Protein AF-A0A419JNS3-F1 (afdb_monomer_lite)

Sequence (223 aa):
MKKKPIVILAVLGIIGLVIALAFVGSVAYLKISSEPWEELPYWKLTDEERQTAYQIAMQNETVKQYLDQGYHTTGHSPDCIYRNDETGITVGEVLLSKQGFAGKKYLHYYVSVYVNLNTGEVTGIDENLKDFRLTEEQAEKAKHIALSDPEVKKILKGKDYEIEVGRPLVKMSSYEIPLAEGFSVMGSTEELIGASVKFKFTDGTIVSVHVSLEKEEVIRISP

pLDDT: mean 77.9, std 18.31, range [33.59, 97.94]

Structure (mmCIF, N/CA/C/O backbone):
data_AF-A0A419JNS3-F1
#
_entry.id   AF-A0A419JNS3-F1
#
loop_
_atom_site.group_PDB
_atom_site.id
_atom_site.type_symbol
_atom_site.label_atom_id
_atom_site.label_alt_id
_atom_site.label_comp_id
_atom_site.label_asym_id
_atom_site.label_entity_id
_atom_site.label_seq_id
_atom_site.pdbx_PDB_ins_code
_atom_site.Cartn_x
_atom_site.Cartn_y
_atom_site.Cartn_z
_atom_site.occupancy
_atom_site.B_iso_or_equiv
_atom_site.auth_seq_id
_atom_site.auth_comp_id
_atom_site.auth_asym_id
_atom_site.auth_atom_id
_atom_site.pdbx_PDB_model_num
ATOM 1 N N . MET A 1 1 ? 12.584 70.733 2.256 1.00 50.81 1 MET A N 1
ATOM 2 C CA . MET A 1 1 ? 11.441 70.212 1.465 1.00 50.81 1 MET A CA 1
ATOM 3 C C . MET A 1 1 ? 11.941 69.237 0.393 1.00 50.81 1 MET A C 1
ATOM 5 O O . MET A 1 1 ? 13.023 69.455 -0.126 1.00 50.81 1 MET A O 1
ATOM 9 N N . LYS A 1 2 ? 11.143 68.205 0.063 1.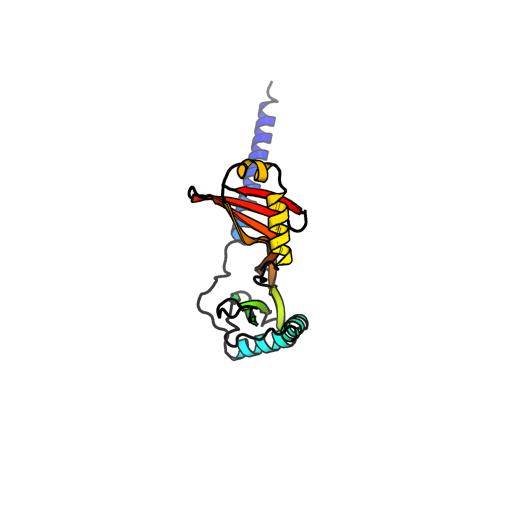00 52.03 2 LYS A N 1
ATOM 10 C CA . LYS A 1 2 ? 11.235 67.311 -1.123 1.00 52.03 2 LYS A CA 1
ATOM 11 C C . LYS A 1 2 ? 12.234 66.125 -1.162 1.00 52.03 2 LYS A C 1
ATOM 13 O O . LYS A 1 2 ? 12.649 65.749 -2.246 1.00 52.03 2 LYS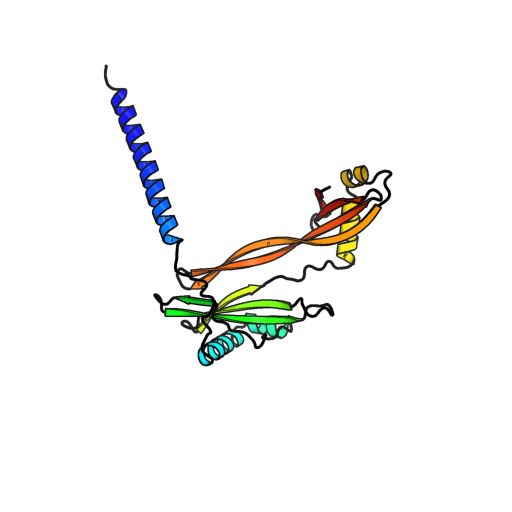 A O 1
ATOM 18 N N . LYS A 1 3 ? 12.561 65.448 -0.048 1.00 48.00 3 LYS A N 1
ATOM 19 C CA . LYS A 1 3 ? 13.261 64.128 -0.114 1.00 48.00 3 LYS A CA 1
ATOM 20 C C . LYS A 1 3 ? 12.383 62.897 0.162 1.00 48.00 3 LYS A C 1
ATOM 22 O O . LYS A 1 3 ? 12.756 61.792 -0.201 1.00 48.00 3 LYS A O 1
ATOM 27 N N . LYS A 1 4 ? 11.192 63.081 0.743 1.00 49.50 4 LYS A N 1
ATOM 28 C CA . LYS A 1 4 ? 10.271 61.979 1.076 1.00 49.50 4 LYS A CA 1
ATOM 29 C C . LYS A 1 4 ? 9.525 61.329 -0.114 1.00 49.50 4 LYS A C 1
ATOM 31 O O . LYS A 1 4 ? 9.324 60.123 -0.043 1.00 49.50 4 LYS A O 1
ATOM 36 N N . PRO A 1 5 ? 9.145 62.028 -1.208 1.00 54.12 5 PRO A N 1
ATOM 37 C CA . PRO A 1 5 ? 8.341 61.391 -2.259 1.00 54.12 5 PRO A CA 1
ATOM 38 C C . PRO A 1 5 ? 9.154 60.471 -3.187 1.00 54.12 5 PRO A C 1
ATOM 40 O O . PRO A 1 5 ? 8.609 59.508 -3.712 1.00 54.12 5 PRO A O 1
ATOM 43 N N . ILE A 1 6 ? 10.460 60.718 -3.348 1.00 56.97 6 ILE A N 1
ATOM 44 C CA . ILE A 1 6 ? 11.332 59.921 -4.234 1.00 56.97 6 ILE A CA 1
ATOM 45 C C . ILE A 1 6 ? 11.594 58.527 -3.648 1.00 56.97 6 ILE A C 1
ATOM 47 O O . ILE A 1 6 ? 11.583 57.541 -4.376 1.00 56.97 6 ILE A O 1
ATOM 51 N N . VAL A 1 7 ? 11.761 58.430 -2.326 1.00 58.00 7 VAL A N 1
ATOM 52 C CA . VAL A 1 7 ? 11.981 5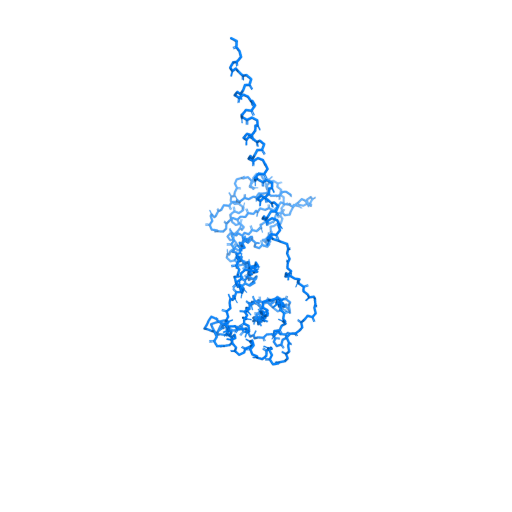7.143 -1.645 1.00 58.00 7 VAL A CA 1
ATOM 53 C C . VAL A 1 7 ? 10.730 56.262 -1.719 1.00 58.00 7 VAL A C 1
ATOM 55 O O . VAL A 1 7 ? 10.841 55.066 -1.955 1.00 58.00 7 VAL A O 1
ATOM 58 N N . ILE A 1 8 ? 9.535 56.851 -1.600 1.00 57.59 8 ILE A N 1
ATOM 59 C CA . ILE A 1 8 ? 8.264 56.114 -1.701 1.00 57.59 8 ILE A CA 1
ATOM 60 C C . ILE A 1 8 ? 8.048 55.580 -3.126 1.00 57.59 8 ILE A C 1
ATOM 62 O O . ILE A 1 8 ? 7.668 54.424 -3.291 1.00 57.59 8 ILE A O 1
ATOM 66 N N . LEU A 1 9 ? 8.353 56.378 -4.156 1.00 55.78 9 LEU A N 1
ATOM 67 C CA . LEU A 1 9 ? 8.272 55.942 -5.557 1.00 55.78 9 LEU A CA 1
ATOM 68 C C . LEU A 1 9 ? 9.279 54.830 -5.889 1.00 55.78 9 LEU A C 1
ATOM 70 O O . LEU A 1 9 ? 8.927 53.886 -6.591 1.00 55.78 9 LEU A O 1
ATOM 74 N N . ALA A 1 10 ? 10.499 54.896 -5.348 1.00 59.16 10 ALA A N 1
ATOM 75 C CA . ALA A 1 10 ? 11.499 53.846 -5.532 1.00 59.16 10 ALA A CA 1
ATOM 76 C C . ALA A 1 10 ? 11.084 52.524 -4.860 1.00 59.16 10 ALA A C 1
ATOM 78 O O . ALA A 1 10 ? 11.216 51.462 -5.463 1.00 59.16 10 ALA A O 1
ATOM 79 N N . VAL A 1 11 ? 10.520 52.581 -3.648 1.00 56.25 11 VAL A N 1
ATOM 80 C CA . VAL A 1 11 ? 10.023 51.392 -2.934 1.00 56.25 11 VAL A CA 1
ATOM 81 C C . VAL A 1 11 ? 8.828 50.764 -3.659 1.00 56.25 11 VAL A C 1
ATOM 83 O O . VAL A 1 11 ? 8.793 49.547 -3.823 1.00 56.25 11 VAL A O 1
ATOM 86 N N . LEU A 1 12 ? 7.887 51.568 -4.166 1.00 58.72 12 LEU A N 1
ATOM 87 C CA . LEU A 1 12 ? 6.758 51.060 -4.958 1.00 58.72 12 LEU A CA 1
ATOM 88 C C . LEU A 1 12 ? 7.210 50.437 -6.288 1.00 58.72 12 LEU A C 1
ATOM 90 O O . LEU A 1 12 ? 6.667 49.410 -6.688 1.00 58.72 12 LEU A O 1
ATOM 94 N N . GLY A 1 13 ? 8.234 51.002 -6.937 1.00 61.16 13 GLY A N 1
ATOM 95 C CA . GLY A 1 13 ? 8.838 50.422 -8.139 1.00 61.16 13 GLY A CA 1
ATOM 96 C C . GLY A 1 13 ? 9.482 49.055 -7.885 1.00 61.16 13 GLY A C 1
ATOM 97 O O . GLY A 1 13 ? 9.302 48.137 -8.681 1.00 61.16 13 GLY A O 1
ATOM 98 N N . ILE A 1 14 ? 10.169 48.887 -6.749 1.00 60.94 14 ILE A N 1
ATOM 99 C CA . ILE A 1 14 ? 10.777 47.605 -6.356 1.00 60.94 14 ILE A CA 1
ATOM 100 C C . ILE A 1 14 ? 9.698 46.567 -6.026 1.00 60.94 14 ILE A C 1
ATOM 102 O O . ILE A 1 14 ? 9.795 45.433 -6.483 1.00 60.94 14 ILE A O 1
ATOM 106 N N . ILE A 1 15 ? 8.640 46.946 -5.300 1.00 61.78 15 ILE A N 1
ATOM 107 C CA . ILE A 1 15 ? 7.516 46.042 -5.000 1.00 61.78 15 ILE A CA 1
ATOM 108 C C . ILE A 1 15 ? 6.821 45.602 -6.297 1.00 61.78 15 ILE A C 1
ATOM 110 O O . ILE A 1 15 ? 6.553 44.416 -6.473 1.00 61.78 15 ILE A O 1
ATOM 114 N N . GLY A 1 16 ? 6.596 46.526 -7.236 1.00 52.19 16 GLY A N 1
ATOM 115 C CA . GLY A 1 16 ? 6.042 46.204 -8.553 1.00 52.19 16 GLY A CA 1
ATOM 116 C C . GLY A 1 16 ? 6.920 45.237 -9.354 1.00 52.19 16 GLY A C 1
ATOM 117 O O . GLY A 1 16 ? 6.402 44.292 -9.945 1.00 52.19 16 GLY A O 1
ATOM 118 N N . LEU A 1 17 ? 8.246 45.417 -9.323 1.00 55.41 17 LEU A N 1
ATOM 119 C CA . LEU A 1 17 ? 9.201 44.527 -9.991 1.00 55.41 17 LEU A CA 1
ATOM 120 C C . LEU A 1 17 ? 9.227 43.125 -9.357 1.00 55.41 17 LEU A C 1
ATOM 122 O O . LEU A 1 17 ? 9.248 42.131 -10.077 1.00 55.41 17 LEU A O 1
ATOM 126 N N . VAL A 1 18 ? 9.183 43.033 -8.025 1.00 55.25 18 VAL A N 1
ATOM 127 C CA . VAL A 1 18 ? 9.149 41.751 -7.299 1.00 55.25 18 VAL A CA 1
ATOM 128 C C . VAL A 1 18 ? 7.853 40.993 -7.588 1.00 55.25 18 VAL A C 1
ATOM 130 O O . VAL A 1 18 ? 7.900 39.792 -7.843 1.00 55.25 18 VAL A O 1
ATOM 133 N N . ILE A 1 19 ? 6.708 41.683 -7.630 1.00 56.97 19 ILE A N 1
ATOM 134 C CA . ILE A 1 19 ? 5.422 41.068 -7.994 1.00 56.97 19 ILE A CA 1
ATOM 135 C C . ILE A 1 19 ? 5.441 40.610 -9.458 1.00 56.97 19 ILE A C 1
ATOM 137 O O . ILE A 1 19 ? 5.011 39.497 -9.743 1.00 56.97 19 ILE A O 1
ATOM 141 N N . ALA A 1 20 ? 5.982 41.411 -10.381 1.00 51.03 20 ALA A N 1
ATOM 142 C CA . ALA A 1 20 ? 6.088 41.034 -11.791 1.00 51.03 20 ALA A CA 1
ATOM 143 C C . ALA A 1 20 ? 7.006 39.819 -12.005 1.00 51.03 20 ALA A C 1
ATOM 145 O O . AL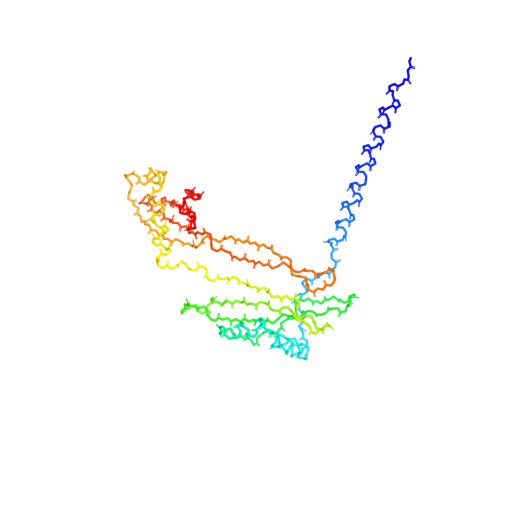A A 1 20 ? 6.653 38.917 -12.760 1.00 51.03 20 ALA A O 1
ATOM 146 N N . LEU A 1 21 ? 8.146 39.749 -11.310 1.00 53.34 21 LEU A N 1
ATOM 147 C CA . LEU A 1 21 ? 9.055 38.600 -11.375 1.00 53.34 21 LEU A CA 1
ATOM 148 C C . LEU A 1 21 ? 8.452 37.347 -10.729 1.00 53.34 21 LEU A C 1
ATOM 150 O O . LEU A 1 21 ? 8.608 36.259 -11.276 1.00 53.34 21 LEU A O 1
ATOM 154 N N . ALA A 1 22 ? 7.705 37.486 -9.630 1.00 50.44 22 ALA A N 1
ATOM 155 C CA . ALA A 1 22 ? 6.952 36.380 -9.039 1.00 50.44 22 ALA A CA 1
ATOM 156 C C . ALA A 1 22 ? 5.843 35.884 -9.980 1.00 50.44 22 ALA A C 1
ATOM 158 O O . ALA A 1 22 ? 5.633 34.678 -10.091 1.00 50.44 22 ALA A O 1
ATOM 159 N N . PHE A 1 23 ? 5.176 36.784 -10.709 1.00 46.31 23 PHE A N 1
ATOM 160 C CA . PHE A 1 23 ? 4.136 36.422 -11.671 1.00 46.31 23 PHE A CA 1
ATOM 161 C C . PHE A 1 23 ? 4.721 35.752 -12.921 1.00 46.31 23 PHE A C 1
ATOM 163 O O . PHE A 1 23 ? 4.226 34.712 -13.334 1.00 46.31 23 PHE A O 1
ATOM 170 N N . VAL A 1 24 ? 5.812 36.277 -13.489 1.00 50.59 24 VAL A N 1
ATOM 171 C CA . VAL A 1 24 ? 6.494 35.663 -14.646 1.00 50.59 24 VAL A CA 1
ATOM 172 C C . VAL A 1 24 ? 7.137 34.329 -14.263 1.00 50.59 24 VAL A C 1
ATOM 174 O O . VAL A 1 24 ? 7.026 33.373 -15.023 1.00 50.59 24 VAL A O 1
ATOM 177 N N . GLY A 1 25 ? 7.733 34.226 -13.071 1.00 44.00 25 GLY A N 1
ATOM 178 C CA . GLY A 1 25 ? 8.245 32.966 -12.529 1.00 44.00 25 GLY A CA 1
ATOM 179 C C . GLY A 1 25 ? 7.138 31.937 -12.294 1.00 44.00 25 GLY A C 1
ATOM 180 O O . GLY A 1 25 ? 7.304 30.781 -12.663 1.00 44.00 25 GLY A O 1
ATOM 181 N N . SER A 1 26 ? 5.980 32.358 -11.776 1.00 40.69 26 SER A N 1
ATOM 182 C CA . SER A 1 26 ? 4.823 31.472 -11.571 1.00 40.69 26 SER A CA 1
ATOM 183 C C . SER A 1 26 ? 4.182 31.042 -12.891 1.00 40.69 26 SER A C 1
ATOM 185 O O . SER A 1 26 ? 3.812 29.885 -13.031 1.00 40.69 26 SER A O 1
ATOM 187 N N . VAL A 1 27 ? 4.093 31.930 -13.886 1.00 44.84 27 VAL A N 1
ATOM 188 C CA . VAL A 1 27 ? 3.575 31.601 -15.226 1.00 44.84 27 VAL A CA 1
ATOM 189 C C . VAL A 1 27 ? 4.557 30.713 -16.001 1.00 44.84 27 VAL A C 1
ATOM 191 O O . VAL A 1 27 ? 4.114 29.835 -16.733 1.00 44.84 27 VAL A O 1
ATOM 194 N N . ALA A 1 28 ? 5.871 30.885 -15.827 1.00 42.06 28 ALA A N 1
ATOM 195 C CA . ALA A 1 28 ? 6.878 29.988 -16.396 1.00 42.06 28 ALA A CA 1
ATOM 196 C C . ALA A 1 28 ? 6.881 28.613 -15.705 1.00 42.06 28 ALA A C 1
ATOM 198 O O . ALA A 1 28 ? 6.932 27.599 -16.389 1.00 42.06 28 ALA A O 1
ATOM 199 N N . TYR A 1 29 ? 6.743 28.568 -14.377 1.00 36.38 29 TYR A N 1
ATOM 200 C CA . TYR A 1 29 ? 6.599 27.324 -13.616 1.00 36.38 29 TYR A CA 1
ATOM 201 C C . TYR A 1 29 ? 5.310 26.572 -13.992 1.00 36.38 29 TYR A C 1
ATOM 203 O O . TYR A 1 29 ? 5.353 25.376 -14.252 1.00 36.38 29 TYR A O 1
ATOM 211 N N . LEU A 1 30 ? 4.189 27.286 -14.146 1.00 33.59 30 LEU A N 1
ATOM 212 C CA . LEU A 1 30 ? 2.918 26.712 -14.609 1.00 33.59 30 LEU A CA 1
ATOM 213 C C . LEU A 1 30 ? 2.957 26.268 -16.082 1.00 33.59 30 LEU A C 1
ATOM 215 O O . LEU A 1 30 ? 2.267 25.318 -16.444 1.00 33.59 30 LEU A O 1
ATOM 219 N N . LYS A 1 31 ? 3.775 26.904 -16.934 1.00 35.91 31 LYS A N 1
ATOM 220 C CA . LYS A 1 31 ? 4.003 26.449 -18.319 1.00 35.91 31 LYS A CA 1
ATOM 221 C C . LYS A 1 31 ? 4.943 25.251 -18.429 1.00 35.91 31 LYS A C 1
ATOM 223 O O . LYS A 1 31 ? 4.843 24.525 -19.405 1.00 35.91 31 LYS A O 1
ATOM 228 N N . ILE A 1 32 ? 5.838 25.038 -17.465 1.00 41.34 32 ILE A N 1
ATOM 229 C CA . ILE A 1 32 ? 6.695 23.841 -17.425 1.00 41.34 32 ILE A CA 1
ATOM 230 C C . ILE A 1 32 ? 5.921 22.631 -16.871 1.00 41.34 32 ILE A C 1
ATOM 232 O O . ILE A 1 32 ? 6.294 21.498 -17.145 1.00 41.34 32 ILE A O 1
ATOM 236 N N . SER A 1 33 ? 4.807 22.846 -16.157 1.00 41.53 33 SER A N 1
ATOM 237 C CA . SER A 1 33 ? 3.994 21.763 -15.584 1.00 41.53 33 SER A CA 1
ATOM 238 C C . SER A 1 33 ? 2.704 21.437 -16.354 1.00 41.53 33 SER A C 1
ATOM 240 O O . SER A 1 33 ? 1.826 20.788 -15.788 1.00 41.53 33 SER A O 1
ATOM 242 N N . SER A 1 34 ? 2.535 21.897 -17.599 1.00 43.41 34 SER A N 1
ATOM 243 C CA . SER A 1 34 ? 1.343 21.593 -18.408 1.00 43.41 34 SER A CA 1
ATOM 244 C C . SER A 1 34 ? 1.695 21.086 -19.817 1.00 43.41 34 SER A C 1
ATOM 246 O O . SER A 1 34 ? 1.741 21.862 -20.765 1.00 43.41 34 SER A O 1
ATOM 248 N N . GLU A 1 35 ? 1.860 19.752 -19.886 1.00 53.16 35 GLU A N 1
ATOM 249 C CA . GLU A 1 35 ? 1.630 18.833 -21.033 1.00 53.16 35 GLU A CA 1
ATOM 250 C C . GLU A 1 35 ? 2.708 18.726 -22.149 1.00 53.16 35 GLU A C 1
ATOM 252 O O . GLU A 1 35 ? 3.350 19.727 -22.457 1.00 53.16 35 GLU A O 1
ATOM 257 N N . PRO A 1 36 ? 2.960 17.514 -22.733 1.00 43.97 36 PRO A N 1
ATOM 258 C CA . PRO A 1 36 ? 1.960 16.505 -23.111 1.00 43.97 36 PRO A CA 1
ATOM 259 C C . PRO A 1 36 ? 2.345 15.063 -22.721 1.00 43.97 36 PRO A C 1
ATOM 261 O O . PRO A 1 36 ? 2.698 14.241 -23.563 1.00 43.97 36 PRO A O 1
ATOM 264 N N . TRP A 1 37 ? 2.244 14.712 -21.441 1.00 43.84 37 TRP A N 1
ATOM 265 C CA . TRP A 1 37 ? 2.046 13.302 -21.093 1.00 43.84 37 TRP A CA 1
ATOM 266 C C . TRP A 1 37 ? 0.540 13.078 -21.083 1.00 43.84 37 TRP A C 1
ATOM 268 O O . TRP A 1 37 ? -0.100 13.112 -20.037 1.00 43.84 37 TRP A O 1
ATOM 278 N N . GLU A 1 38 ? -0.049 12.976 -22.274 1.00 45.91 38 GLU A N 1
ATOM 279 C CA . GLU A 1 38 ? -1.423 12.503 -22.381 1.00 45.91 38 GLU A CA 1
ATOM 280 C C . GLU A 1 38 ? -1.437 11.061 -21.850 1.00 45.91 38 GLU A C 1
ATOM 282 O O . GLU A 1 38 ? -0.734 10.194 -22.375 1.00 45.91 38 GLU A O 1
ATOM 287 N N . GLU A 1 39 ? -2.226 10.785 -20.807 1.00 44.94 39 GLU A N 1
ATOM 288 C CA . GLU A 1 39 ? -2.704 9.424 -20.540 1.00 44.94 39 GLU A CA 1
ATOM 289 C C . GLU A 1 39 ? -3.569 9.019 -21.743 1.00 44.94 39 GLU A C 1
ATOM 291 O O . GLU A 1 39 ? -4.789 9.174 -21.746 1.00 44.94 39 GLU A O 1
ATOM 296 N N . LEU A 1 40 ? -2.928 8.602 -22.836 1.00 48.16 40 LEU A N 1
ATOM 297 C CA . LEU A 1 40 ? -3.601 8.235 -24.072 1.00 48.16 40 LEU A CA 1
ATOM 298 C C . LEU A 1 40 ? -4.331 6.910 -23.846 1.00 48.16 40 LEU A C 1
ATOM 300 O O . LEU A 1 40 ? -3.680 5.882 -23.660 1.00 48.16 40 LEU A O 1
ATOM 304 N N . PRO A 1 41 ? -5.672 6.865 -23.923 1.00 42.28 41 PRO A N 1
ATOM 305 C CA . PRO A 1 41 ? -6.421 5.699 -23.470 1.00 42.28 41 PRO A CA 1
ATOM 306 C C . PRO A 1 41 ? -6.284 4.439 -24.349 1.00 42.28 41 PRO A C 1
ATOM 308 O O . PRO A 1 41 ? -6.983 3.467 -24.082 1.00 42.28 41 PRO A O 1
ATOM 311 N N . TYR A 1 42 ? -5.434 4.395 -25.390 1.00 48.50 42 TYR A N 1
ATOM 312 C CA . TYR A 1 42 ? -5.458 3.285 -26.363 1.00 48.50 42 TYR A CA 1
ATOM 313 C C . TYR A 1 42 ? -4.144 2.949 -27.083 1.00 48.50 42 TYR A C 1
ATOM 315 O O . TYR A 1 42 ? -4.195 2.323 -28.146 1.00 48.50 42 TYR A O 1
ATOM 323 N N . TRP A 1 43 ? -2.968 3.317 -26.576 1.00 58.59 43 TRP A N 1
ATOM 324 C CA . TRP A 1 43 ? -1.732 2.833 -27.202 1.00 58.59 43 TRP A CA 1
ATOM 325 C C . TRP A 1 43 ? -1.325 1.518 -26.566 1.00 58.59 43 TRP A C 1
ATOM 327 O O . TRP A 1 43 ? -1.027 1.432 -25.386 1.00 58.59 43 TRP A O 1
ATOM 337 N N . LYS A 1 44 ? -1.391 0.449 -27.354 1.00 67.19 44 LYS A N 1
ATOM 338 C CA . LYS A 1 44 ? -0.864 -0.851 -26.959 1.00 67.19 44 LYS A CA 1
ATOM 339 C C . LYS A 1 44 ? 0.544 -0.946 -27.506 1.00 67.19 44 LYS A C 1
ATOM 341 O O . LYS A 1 44 ? 0.746 -0.667 -28.687 1.00 67.19 44 LYS A O 1
ATOM 346 N N . LEU A 1 45 ? 1.484 -1.368 -26.664 1.00 74.25 45 LEU A N 1
ATOM 347 C CA . LEU A 1 45 ? 2.767 -1.849 -27.158 1.00 74.25 45 LEU A CA 1
ATOM 348 C C . LEU A 1 45 ? 2.500 -2.906 -28.235 1.00 74.25 45 LEU A C 1
ATOM 350 O O . LEU A 1 45 ? 1.590 -3.737 -28.100 1.00 74.25 45 LEU A O 1
ATOM 354 N N . THR A 1 46 ? 3.300 -2.880 -29.294 1.00 82.75 46 THR A N 1
ATOM 355 C CA . THR A 1 46 ? 3.338 -3.977 -30.259 1.00 82.75 46 THR A CA 1
ATOM 356 C C . THR A 1 46 ? 3.717 -5.278 -29.553 1.00 82.75 46 THR A C 1
ATOM 358 O O . THR A 1 46 ? 4.330 -5.273 -28.484 1.00 82.75 46 THR A O 1
ATOM 361 N N . ASP A 1 47 ? 3.373 -6.421 -30.144 1.00 83.62 47 ASP A N 1
ATOM 362 C CA . ASP A 1 47 ? 3.713 -7.725 -29.565 1.00 83.62 47 ASP A CA 1
ATOM 363 C C . ASP A 1 47 ? 5.231 -7.875 -29.321 1.00 83.62 47 ASP A C 1
ATOM 365 O O . ASP A 1 47 ? 5.641 -8.472 -28.324 1.00 83.62 47 ASP A O 1
ATOM 369 N N . GLU A 1 48 ? 6.055 -7.287 -30.193 1.00 87.06 48 GLU A N 1
ATOM 370 C CA . GLU A 1 48 ? 7.517 -7.259 -30.079 1.00 87.06 48 GLU A CA 1
ATOM 371 C C . GLU A 1 48 ? 7.999 -6.360 -28.934 1.00 87.06 48 GLU A C 1
ATOM 373 O O . GLU A 1 48 ? 8.805 -6.794 -28.108 1.00 87.06 48 GLU A O 1
ATOM 378 N N . GLU A 1 49 ? 7.471 -5.140 -28.822 1.00 86.62 49 GLU A N 1
ATOM 379 C CA . GLU A 1 49 ? 7.772 -4.237 -27.705 1.00 86.62 49 GLU A CA 1
ATOM 380 C C . GLU A 1 49 ? 7.332 -4.844 -26.369 1.00 86.62 49 GLU A C 1
ATOM 382 O O . GLU A 1 49 ? 8.079 -4.788 -25.392 1.00 86.62 49 GLU A O 1
ATOM 387 N N . ARG A 1 50 ? 6.164 -5.500 -26.324 1.00 84.94 50 ARG A N 1
ATOM 388 C CA . ARG A 1 50 ? 5.699 -6.203 -25.123 1.00 84.94 50 ARG A CA 1
ATOM 389 C C . ARG A 1 50 ? 6.650 -7.313 -24.714 1.00 84.94 50 ARG A C 1
ATOM 391 O O . ARG A 1 50 ? 7.002 -7.423 -23.540 1.00 84.94 50 ARG A O 1
ATOM 398 N N . GLN A 1 51 ? 7.056 -8.144 -25.671 1.00 87.56 51 GLN A N 1
ATOM 399 C CA . GLN A 1 51 ? 7.987 -9.233 -25.406 1.00 87.56 51 GLN A CA 1
ATOM 400 C C . GLN A 1 51 ? 9.341 -8.687 -24.946 1.00 87.56 51 GLN A C 1
ATOM 402 O O . GLN A 1 51 ? 9.938 -9.233 -24.023 1.00 87.56 51 GLN A O 1
ATOM 407 N N . THR A 1 52 ? 9.798 -7.587 -25.540 1.00 90.81 52 THR A N 1
ATOM 408 C CA . THR A 1 52 ? 11.047 -6.918 -25.164 1.00 90.81 52 THR A CA 1
ATOM 409 C C . THR A 1 52 ? 10.980 -6.375 -23.737 1.00 90.81 52 THR A C 1
ATOM 411 O O . THR A 1 52 ? 11.847 -6.705 -22.928 1.00 90.81 52 THR A O 1
ATOM 414 N N . ALA A 1 53 ? 9.917 -5.642 -23.385 1.00 89.94 53 ALA A N 1
ATOM 415 C CA . ALA A 1 53 ? 9.691 -5.149 -22.025 1.00 89.94 53 ALA A CA 1
ATOM 416 C C . ALA A 1 53 ? 9.690 -6.297 -21.006 1.00 89.94 53 ALA A C 1
ATOM 418 O O . ALA A 1 53 ? 10.340 -6.213 -19.965 1.00 89.94 53 ALA A O 1
ATOM 419 N N . TYR A 1 54 ? 9.013 -7.401 -21.334 1.00 89.75 54 TYR A N 1
ATOM 420 C CA . TYR A 1 54 ? 8.986 -8.596 -20.498 1.00 89.75 54 TYR A CA 1
ATOM 421 C C . TYR A 1 54 ? 10.388 -9.170 -20.270 1.00 89.75 54 TYR A C 1
ATOM 423 O O . TYR A 1 54 ? 10.768 -9.424 -19.129 1.00 89.75 54 TYR A O 1
ATOM 431 N N . GLN A 1 55 ? 11.179 -9.359 -21.331 1.00 92.12 55 GLN A N 1
ATOM 432 C CA . GLN A 1 55 ? 12.535 -9.902 -21.204 1.00 92.12 55 GLN A CA 1
ATOM 433 C C . GLN A 1 55 ? 13.434 -9.006 -20.350 1.00 92.12 55 GLN A C 1
ATOM 435 O O . GLN A 1 55 ? 14.143 -9.518 -19.484 1.00 92.12 55 GLN A O 1
ATOM 440 N N . ILE A 1 56 ? 13.369 -7.687 -20.548 1.00 94.38 56 ILE A N 1
ATOM 441 C CA . ILE A 1 56 ? 14.121 -6.720 -19.740 1.00 94.38 56 ILE A CA 1
ATOM 442 C C . ILE A 1 56 ? 13.710 -6.826 -18.265 1.00 94.38 56 ILE A C 1
ATOM 444 O O . ILE A 1 56 ? 14.569 -6.978 -17.395 1.00 94.38 56 ILE A O 1
ATOM 448 N N . ALA A 1 57 ? 12.405 -6.824 -17.971 1.00 92.94 57 ALA A N 1
ATOM 449 C CA . ALA A 1 57 ? 11.906 -6.948 -16.604 1.00 92.94 57 ALA A CA 1
ATOM 450 C C . ALA A 1 57 ? 12.370 -8.252 -15.938 1.00 92.94 57 ALA A C 1
ATOM 452 O O . ALA A 1 57 ? 12.830 -8.228 -14.801 1.00 92.94 57 ALA A O 1
ATOM 453 N N . MET A 1 58 ? 12.313 -9.390 -16.637 1.00 92.44 58 MET A N 1
ATOM 454 C CA . MET A 1 58 ? 12.707 -10.692 -16.075 1.00 92.44 58 MET A CA 1
ATOM 455 C C . MET A 1 58 ? 14.212 -10.813 -15.798 1.00 92.44 58 MET A C 1
ATOM 457 O O . MET A 1 58 ? 14.635 -11.671 -15.020 1.00 92.44 58 MET A O 1
ATOM 461 N N . GLN A 1 59 ? 15.040 -9.975 -16.422 1.00 94.81 59 GLN A N 1
ATOM 462 C CA . GLN A 1 59 ? 16.477 -9.938 -16.157 1.00 94.81 59 GLN A CA 1
ATOM 463 C C . GLN A 1 59 ? 16.828 -9.119 -14.909 1.00 94.81 59 GLN A C 1
ATOM 465 O O . GLN A 1 59 ? 17.903 -9.331 -14.348 1.00 94.81 59 GLN A O 1
ATOM 470 N N . ASN A 1 60 ? 15.928 -8.251 -14.440 1.00 96.12 60 ASN A N 1
ATOM 471 C CA . ASN A 1 60 ? 16.135 -7.411 -13.265 1.00 96.12 60 ASN A CA 1
ATOM 472 C C . ASN A 1 60 ? 16.122 -8.228 -11.955 1.00 96.12 60 ASN A C 1
ATOM 474 O O . ASN A 1 60 ? 15.224 -9.033 -11.712 1.00 96.12 60 ASN A O 1
ATOM 478 N N . GLU A 1 61 ? 17.109 -8.001 -11.082 1.00 95.50 61 GLU A N 1
ATOM 479 C CA . GLU A 1 61 ? 17.270 -8.761 -9.831 1.00 95.50 61 GLU A CA 1
ATOM 480 C C . GLU A 1 61 ? 16.128 -8.543 -8.830 1.00 95.50 61 GLU A C 1
ATOM 482 O O . GLU A 1 61 ? 15.668 -9.498 -8.206 1.00 95.50 61 GLU A O 1
ATOM 487 N N . THR A 1 62 ? 15.613 -7.319 -8.698 1.00 93.50 62 THR A N 1
ATOM 488 C CA . THR A 1 62 ? 14.473 -7.032 -7.813 1.00 93.50 62 THR A CA 1
ATOM 489 C C . THR A 1 62 ? 13.207 -7.729 -8.307 1.00 93.50 62 THR A C 1
ATOM 491 O O . THR A 1 62 ? 12.458 -8.298 -7.515 1.00 93.50 62 THR A O 1
ATOM 494 N N . VAL A 1 63 ? 12.990 -7.769 -9.623 1.00 92.00 63 VAL A N 1
ATOM 495 C CA . VAL A 1 63 ? 11.877 -8.522 -10.221 1.00 92.00 63 VAL A CA 1
ATOM 496 C C . VAL A 1 63 ? 12.004 -10.018 -9.924 1.00 92.00 63 VAL A C 1
ATOM 498 O O . VAL A 1 63 ? 11.026 -10.633 -9.500 1.00 92.00 63 VAL A O 1
ATOM 501 N N . LYS A 1 64 ? 13.200 -10.606 -10.056 1.00 94.44 64 LYS A N 1
ATOM 502 C CA . LYS A 1 64 ? 13.441 -12.017 -9.696 1.00 94.44 64 LYS A CA 1
ATOM 503 C C . LYS A 1 64 ? 13.123 -12.300 -8.227 1.00 94.44 64 LYS A C 1
ATOM 505 O O . LYS A 1 64 ? 12.448 -13.283 -7.940 1.00 94.44 64 LYS A O 1
ATOM 510 N N . GLN A 1 65 ? 13.502 -11.405 -7.313 1.00 92.75 65 GLN A N 1
ATOM 511 C CA . GLN A 1 65 ? 13.160 -11.533 -5.891 1.00 92.75 65 GLN A CA 1
ATOM 512 C C . GLN A 1 65 ? 11.643 -11.563 -5.651 1.00 92.75 65 GLN A C 1
ATOM 514 O O . GLN A 1 65 ? 11.178 -12.291 -4.773 1.00 92.75 65 GLN A O 1
ATOM 519 N N . TYR A 1 66 ? 10.853 -10.799 -6.411 1.00 89.94 66 TYR A N 1
ATOM 520 C CA . TYR A 1 66 ? 9.391 -10.869 -6.337 1.00 89.94 66 TYR A CA 1
ATOM 521 C C . TYR A 1 66 ? 8.853 -12.207 -6.846 1.00 89.94 66 TYR A C 1
ATOM 523 O O . TYR A 1 66 ? 7.973 -12.801 -6.217 1.00 89.94 66 TYR A O 1
ATOM 531 N N . LEU A 1 67 ? 9.397 -12.719 -7.949 1.00 90.44 67 LEU A N 1
ATOM 532 C CA . LEU A 1 67 ? 9.020 -14.032 -8.477 1.00 90.44 67 LEU A CA 1
ATOM 533 C C . LEU A 1 67 ? 9.324 -15.152 -7.470 1.00 90.44 67 LEU A C 1
ATOM 535 O O . LEU A 1 67 ? 8.464 -15.996 -7.220 1.00 90.44 67 LEU A O 1
ATOM 539 N N . ASP A 1 68 ? 10.479 -15.102 -6.802 1.00 91.25 68 ASP A N 1
ATOM 540 C CA . ASP A 1 68 ? 10.857 -16.047 -5.740 1.00 91.25 68 ASP A CA 1
ATOM 541 C C . ASP A 1 68 ? 9.916 -15.976 -4.526 1.00 91.25 68 ASP A C 1
ATOM 543 O O . ASP A 1 68 ? 9.654 -16.977 -3.857 1.00 91.25 68 ASP A O 1
ATOM 547 N N . GLN A 1 69 ? 9.333 -14.803 -4.263 1.00 87.12 69 GLN A N 1
ATOM 548 C CA . GLN A 1 69 ? 8.292 -14.620 -3.248 1.00 87.12 69 GLN A CA 1
ATOM 549 C C . GLN A 1 69 ? 6.919 -15.157 -3.687 1.00 87.12 69 GLN A C 1
ATOM 551 O O . GLN A 1 69 ? 5.953 -15.043 -2.927 1.00 87.12 69 GLN A O 1
ATOM 556 N N . GLY A 1 70 ? 6.794 -15.747 -4.877 1.00 87.44 70 GLY A N 1
ATOM 557 C CA . GLY A 1 70 ? 5.558 -16.334 -5.397 1.00 87.44 70 GLY A CA 1
ATOM 558 C C . GLY A 1 70 ? 4.671 -15.357 -6.170 1.00 87.44 70 GLY A C 1
ATOM 559 O O . GLY A 1 70 ? 3.487 -15.645 -6.368 1.00 87.44 70 GLY A O 1
ATOM 560 N N . TYR A 1 71 ? 5.205 -14.204 -6.583 1.00 87.56 71 TYR A N 1
ATOM 561 C CA . TYR A 1 71 ? 4.555 -13.398 -7.613 1.00 87.56 71 TYR A CA 1
ATOM 562 C C . TYR A 1 71 ? 4.688 -14.086 -8.977 1.00 87.56 71 TYR A C 1
ATOM 564 O O . TYR A 1 71 ? 5.624 -14.834 -9.241 1.00 87.56 71 TYR A O 1
ATOM 572 N N . HIS A 1 72 ? 3.735 -13.826 -9.856 1.00 86.00 72 HIS A N 1
ATOM 573 C CA . HIS A 1 72 ? 3.710 -14.280 -11.237 1.00 86.00 72 HIS A CA 1
ATOM 574 C C . HIS A 1 72 ? 3.226 -13.143 -12.127 1.00 86.00 72 HIS A C 1
ATOM 576 O O . HIS A 1 72 ? 2.480 -12.264 -11.699 1.00 86.00 72 HIS A O 1
ATOM 582 N N . THR A 1 73 ? 3.636 -13.156 -13.384 1.00 82.75 73 THR A N 1
ATOM 583 C CA . THR A 1 73 ? 3.194 -12.165 -14.363 1.00 82.75 73 THR A CA 1
ATOM 584 C C . THR A 1 73 ? 1.725 -12.419 -14.712 1.00 82.75 73 THR A C 1
ATOM 586 O O . THR A 1 73 ? 1.283 -13.566 -14.799 1.00 82.75 73 THR A O 1
ATOM 589 N N . THR A 1 74 ? 0.926 -11.364 -14.876 1.00 69.81 74 THR A N 1
ATOM 590 C CA . THR A 1 74 ? -0.534 -11.502 -15.073 1.00 69.81 74 THR A CA 1
ATOM 591 C C . THR A 1 74 ? -0.933 -11.953 -16.480 1.00 69.81 74 THR A C 1
ATOM 593 O O . THR A 1 74 ? -2.120 -12.126 -16.746 1.00 69.81 74 THR A O 1
ATOM 596 N N . GLY A 1 75 ? 0.022 -12.130 -17.401 1.00 59.38 75 GLY A N 1
ATOM 597 C CA . GLY A 1 75 ? -0.211 -12.565 -18.787 1.00 59.38 75 GLY A CA 1
ATOM 598 C C . GLY A 1 75 ? -1.004 -11.580 -19.665 1.00 59.38 75 GLY A C 1
ATOM 599 O O . GLY A 1 75 ? -1.083 -11.779 -20.874 1.00 59.38 75 GLY A O 1
ATOM 600 N N . HIS A 1 76 ? -1.566 -10.520 -19.076 1.00 56.09 76 HIS A N 1
ATOM 601 C CA . HIS A 1 76 ? -2.364 -9.477 -19.730 1.00 56.09 76 HIS A CA 1
ATOM 602 C C . HIS A 1 76 ? -1.661 -8.112 -19.782 1.00 56.09 76 HIS A C 1
ATOM 604 O O . HIS A 1 76 ? -2.235 -7.151 -20.271 1.00 56.09 76 HIS A O 1
ATOM 610 N N . SER A 1 77 ? -0.416 -8.049 -19.316 1.00 52.53 77 SER A N 1
ATOM 611 C CA . SER A 1 77 ? 0.480 -6.893 -19.327 1.00 52.53 77 SER A CA 1
ATOM 612 C C . SER A 1 77 ? 1.815 -7.365 -19.938 1.00 52.53 77 SER A C 1
ATOM 614 O O . SER A 1 77 ? 2.178 -8.534 -19.744 1.00 52.53 77 SER A O 1
ATOM 616 N N . PRO A 1 78 ? 2.516 -6.534 -20.733 1.00 52.62 78 PRO A N 1
ATOM 617 C CA . PRO A 1 78 ? 2.512 -5.075 -20.629 1.00 52.62 78 PRO A CA 1
ATOM 618 C C . PRO A 1 78 ? 1.535 -4.340 -21.554 1.00 52.62 78 PRO A C 1
ATOM 620 O O . PRO A 1 78 ? 1.565 -4.516 -22.771 1.00 52.62 78 PRO A O 1
ATOM 623 N N . ASP A 1 79 ? 0.703 -3.474 -20.973 1.00 59.28 79 ASP A N 1
ATOM 624 C CA . ASP A 1 79 ? 0.076 -2.372 -21.707 1.00 59.28 79 ASP A CA 1
ATOM 625 C C . ASP A 1 79 ? 1.092 -1.211 -21.783 1.00 59.28 79 ASP A C 1
ATOM 627 O O . ASP A 1 79 ? 1.935 -1.049 -20.894 1.00 59.28 79 ASP A O 1
ATOM 631 N N . CYS A 1 80 ? 1.091 -0.438 -22.880 1.00 53.34 80 CYS A N 1
ATOM 632 C CA . CYS A 1 80 ? 1.912 0.777 -22.934 1.00 53.34 80 CYS A CA 1
ATOM 633 C C . CYS A 1 80 ? 1.256 1.776 -21.998 1.00 53.34 80 CYS A C 1
ATOM 635 O O . CYS A 1 80 ? 0.080 2.082 -22.186 1.00 53.34 80 CYS A O 1
ATOM 637 N N . ILE A 1 81 ? 2.001 2.290 -21.026 1.00 62.69 81 ILE A N 1
ATOM 638 C CA . ILE A 1 81 ? 1.446 3.325 -20.154 1.00 62.69 81 ILE A CA 1
ATOM 639 C C . ILE A 1 81 ? 1.897 4.701 -20.621 1.00 62.69 81 ILE A C 1
ATOM 641 O O . ILE A 1 81 ? 1.093 5.627 -20.635 1.00 62.69 81 ILE A O 1
ATOM 645 N N . TYR A 1 82 ? 3.139 4.834 -21.105 1.00 72.31 82 TYR A N 1
ATOM 646 C CA . TYR A 1 82 ? 3.673 6.143 -21.470 1.00 72.31 82 TYR A CA 1
ATOM 647 C C . TYR A 1 82 ? 4.537 6.083 -22.724 1.00 72.31 82 TYR A C 1
ATOM 649 O O . TYR A 1 82 ? 5.496 5.314 -22.811 1.00 72.31 82 TYR A O 1
ATOM 657 N N . ARG A 1 83 ? 4.216 6.943 -23.687 1.00 77.06 83 ARG A N 1
ATOM 658 C CA . ARG A 1 83 ? 5.041 7.216 -24.859 1.00 77.06 83 ARG A CA 1
ATOM 659 C C . ARG A 1 83 ? 5.111 8.718 -25.061 1.00 77.06 83 ARG A C 1
ATOM 661 O O . ARG A 1 83 ? 4.097 9.400 -24.970 1.00 77.06 83 ARG A O 1
ATOM 668 N N . ASN A 1 84 ? 6.303 9.211 -25.352 1.00 75.88 84 ASN A N 1
ATOM 669 C CA . ASN A 1 84 ? 6.527 10.592 -25.729 1.00 75.88 84 ASN A CA 1
ATOM 670 C C . ASN A 1 84 ? 7.025 10.618 -27.171 1.00 75.88 84 ASN A C 1
ATOM 672 O O . ASN A 1 84 ? 8.125 10.153 -27.460 1.00 75.88 84 ASN A O 1
ATOM 676 N N . ASP A 1 85 ? 6.206 11.143 -28.076 1.00 75.50 85 ASP A N 1
ATOM 677 C CA . ASP A 1 85 ? 6.536 11.199 -29.501 1.00 75.50 85 ASP A CA 1
ATOM 678 C C . ASP A 1 85 ? 7.582 12.267 -29.838 1.00 75.50 85 ASP A C 1
ATOM 680 O O . ASP A 1 85 ? 8.277 12.138 -30.845 1.00 75.50 85 ASP A O 1
ATOM 684 N N . GLU A 1 86 ? 7.733 13.297 -29.002 1.00 73.94 86 GLU A N 1
ATOM 685 C CA . GLU A 1 86 ? 8.745 14.339 -29.199 1.00 73.94 86 GLU A CA 1
ATOM 686 C C . GLU A 1 86 ? 10.149 13.816 -28.885 1.00 73.94 86 GLU A C 1
ATOM 688 O O . GLU A 1 86 ? 11.102 14.093 -29.614 1.00 73.94 86 GLU A O 1
ATOM 693 N N . THR A 1 87 ? 10.281 13.036 -27.810 1.00 76.19 87 THR A N 1
ATOM 694 C CA . THR A 1 87 ? 11.558 12.441 -27.384 1.00 76.19 87 THR A CA 1
ATOM 695 C C . THR A 1 87 ? 11.770 11.033 -27.940 1.00 76.19 87 THR A C 1
ATOM 697 O O . THR A 1 87 ? 12.886 10.516 -27.907 1.00 76.19 87 THR A O 1
ATOM 700 N N . GLY A 1 88 ? 10.714 10.404 -28.462 1.00 79.06 88 GLY A N 1
ATOM 701 C CA . GLY A 1 88 ? 10.699 9.019 -28.931 1.00 79.06 88 GLY A CA 1
ATOM 702 C C . GLY A 1 88 ? 10.740 7.975 -27.811 1.00 79.06 88 GLY A C 1
ATOM 703 O O . GLY A 1 88 ? 10.951 6.796 -28.098 1.00 79.06 88 GLY A O 1
ATOM 704 N N . ILE A 1 89 ? 10.589 8.379 -26.547 1.00 82.19 89 ILE A N 1
ATOM 705 C CA . ILE A 1 89 ? 10.706 7.483 -25.392 1.00 82.19 89 ILE A CA 1
ATOM 706 C C . ILE A 1 89 ? 9.434 6.654 -25.233 1.00 82.19 89 ILE A C 1
ATOM 708 O O . ILE A 1 89 ? 8.331 7.196 -25.236 1.00 82.19 89 ILE A O 1
ATOM 712 N N . THR A 1 90 ? 9.597 5.346 -25.041 1.00 86.50 90 THR A N 1
ATOM 713 C CA . THR A 1 90 ? 8.509 4.398 -24.780 1.00 86.50 90 THR A CA 1
ATOM 714 C C . THR A 1 90 ? 8.770 3.642 -23.481 1.00 86.50 90 THR A C 1
ATOM 716 O O . THR A 1 90 ? 9.832 3.041 -23.302 1.00 86.50 90 THR A O 1
ATOM 719 N N . VAL A 1 91 ? 7.788 3.650 -22.580 1.00 86.88 91 VAL A N 1
ATOM 720 C CA . VAL A 1 91 ? 7.837 2.946 -21.296 1.00 86.88 91 VAL A CA 1
ATOM 721 C C . VAL A 1 91 ? 6.710 1.917 -21.222 1.00 86.88 91 VAL A C 1
ATOM 723 O O . VAL A 1 91 ? 5.524 2.253 -21.277 1.00 86.88 91 VAL A O 1
ATOM 726 N N . GLY A 1 92 ? 7.093 0.648 -21.088 1.00 87.38 92 GLY A N 1
ATOM 727 C CA . GLY A 1 92 ? 6.175 -0.458 -20.828 1.00 87.38 92 GLY A CA 1
ATOM 728 C C . GLY A 1 92 ? 6.014 -0.716 -19.334 1.00 87.38 92 GLY A C 1
ATOM 729 O O . GLY A 1 92 ? 6.960 -0.530 -18.575 1.00 87.38 92 GLY A O 1
ATOM 730 N N . GLU A 1 93 ? 4.844 -1.188 -18.908 1.00 86.31 93 GLU A N 1
ATOM 731 C CA . GLU A 1 93 ? 4.629 -1.646 -17.531 1.00 86.31 93 GLU A CA 1
ATOM 732 C C . GLU A 1 93 ? 4.405 -3.155 -17.499 1.00 86.31 93 GLU A C 1
ATOM 734 O O . GLU A 1 93 ? 3.430 -3.651 -18.054 1.00 86.31 93 GLU A O 1
ATOM 739 N N . VAL A 1 94 ? 5.278 -3.891 -16.815 1.00 87.56 94 VAL A N 1
ATOM 740 C CA . VAL A 1 94 ? 5.108 -5.318 -16.533 1.00 87.56 94 VAL A CA 1
ATOM 741 C C . VAL A 1 94 ? 4.484 -5.486 -15.151 1.00 87.56 94 VAL A C 1
ATOM 743 O O . VAL A 1 94 ? 5.082 -5.142 -14.134 1.00 87.56 94 VAL A O 1
ATOM 746 N N . LEU A 1 95 ? 3.283 -6.057 -15.115 1.00 85.81 95 LEU A N 1
ATOM 747 C CA . LEU A 1 95 ? 2.523 -6.268 -13.893 1.00 85.81 95 LEU A CA 1
ATOM 748 C C . LEU A 1 95 ? 2.824 -7.649 -13.308 1.00 85.81 95 LEU A C 1
ATOM 750 O O . LEU A 1 95 ? 2.507 -8.693 -13.894 1.00 85.81 95 LEU A O 1
ATOM 754 N N . LEU A 1 96 ? 3.405 -7.654 -12.114 1.00 86.25 96 LEU A N 1
ATOM 755 C CA . LEU A 1 96 ? 3.523 -8.850 -11.291 1.00 86.25 96 LEU A CA 1
ATOM 756 C C . LEU A 1 96 ? 2.323 -8.913 -10.362 1.00 86.25 96 LEU A C 1
ATOM 758 O O . LEU A 1 96 ? 1.916 -7.900 -9.800 1.00 86.25 96 LEU A O 1
ATOM 762 N N . SER A 1 97 ? 1.782 -10.105 -10.148 1.00 81.81 97 SER A N 1
ATOM 763 C CA . SER A 1 97 ? 0.746 -10.317 -9.155 1.00 81.81 97 SER A CA 1
ATOM 764 C C . SER A 1 97 ? 0.991 -11.537 -8.296 1.00 81.81 97 SER A C 1
ATOM 766 O O . SER A 1 97 ? 1.580 -12.523 -8.726 1.00 81.81 97 SER A O 1
ATOM 768 N N . LYS A 1 98 ? 0.503 -11.491 -7.066 1.00 80.81 98 LYS A N 1
ATOM 769 C CA . LYS A 1 98 ? 0.475 -12.646 -6.175 1.00 80.81 98 LYS A CA 1
ATOM 770 C C . LYS A 1 98 ? -0.934 -12.797 -5.644 1.00 80.81 98 LYS A C 1
ATOM 772 O O . LYS A 1 98 ? -1.585 -11.811 -5.292 1.00 80.81 98 LYS A O 1
ATOM 777 N N . GLN A 1 99 ? -1.421 -14.034 -5.609 1.00 69.94 99 GLN A N 1
ATOM 778 C CA . GLN A 1 99 ? -2.739 -14.300 -5.054 1.00 69.94 99 GLN A CA 1
ATOM 779 C C . GLN A 1 99 ? -2.749 -13.907 -3.570 1.00 69.94 99 GLN A C 1
ATOM 781 O O . GLN A 1 99 ? -1.901 -14.358 -2.796 1.00 69.94 99 GLN A O 1
ATOM 786 N N . GLY A 1 100 ? -3.704 -13.058 -3.186 1.00 62.62 100 GLY A N 1
ATOM 787 C CA . GLY A 1 100 ? -3.929 -12.682 -1.795 1.00 62.62 100 GLY A CA 1
ATOM 788 C C . GLY A 1 100 ? -4.319 -13.871 -0.920 1.00 62.62 100 GLY A C 1
ATOM 789 O O . GLY A 1 100 ? -4.957 -14.823 -1.381 1.00 62.62 100 GLY A O 1
ATOM 790 N N . PHE A 1 101 ? -3.996 -13.808 0.375 1.00 45.94 101 PHE A N 1
ATOM 791 C CA . PHE A 1 101 ? -4.468 -14.793 1.350 1.00 45.94 101 PHE A CA 1
ATOM 792 C C . PHE A 1 101 ? -5.935 -14.515 1.716 1.00 45.94 101 PHE A C 1
ATOM 794 O O . PHE A 1 101 ? -6.271 -13.917 2.734 1.00 45.94 101 PHE A O 1
ATOM 801 N N . ALA A 1 102 ? -6.851 -14.910 0.838 1.00 42.31 102 ALA A N 1
ATOM 802 C CA . ALA A 1 102 ? -8.240 -15.223 1.156 1.00 42.31 102 ALA A CA 1
ATOM 803 C C . ALA A 1 102 ? -8.883 -15.821 -0.084 1.00 42.31 102 ALA A C 1
ATOM 805 O O . ALA A 1 102 ? -8.718 -15.290 -1.175 1.00 42.31 102 ALA A O 1
ATOM 806 N N . GLY A 1 103 ? -9.716 -16.844 0.087 1.00 41.97 103 GLY A N 1
ATOM 807 C CA . GLY A 1 103 ? -10.570 -17.417 -0.960 1.00 41.97 103 GLY A CA 1
ATOM 808 C C . GLY A 1 103 ? -11.609 -16.460 -1.580 1.00 41.97 103 GLY A C 1
ATOM 809 O O . GLY A 1 103 ? -12.678 -16.906 -1.982 1.00 41.97 103 GLY A O 1
ATOM 810 N N . LYS A 1 104 ? -11.336 -15.151 -1.659 1.00 42.97 104 LYS A N 1
ATOM 811 C CA . LYS A 1 104 ? -12.064 -14.161 -2.452 1.00 42.97 104 LYS A CA 1
ATOM 812 C C . LYS A 1 104 ? -11.206 -13.777 -3.662 1.00 42.97 104 LYS A C 1
ATOM 814 O O . LYS A 1 104 ? -10.162 -13.157 -3.511 1.00 42.97 104 LYS A O 1
ATOM 819 N N . LYS A 1 105 ? -11.698 -14.115 -4.856 1.00 43.38 105 LYS A N 1
ATOM 820 C CA . LYS A 1 105 ? -11.082 -13.961 -6.193 1.00 43.38 105 LYS A CA 1
ATOM 821 C C . LYS A 1 105 ? -10.621 -12.544 -6.611 1.00 43.38 105 LYS A C 1
ATOM 823 O O . LYS A 1 105 ? -10.262 -12.375 -7.765 1.00 43.38 105 LYS A O 1
ATOM 828 N N . TYR A 1 106 ? -10.666 -11.529 -5.744 1.00 42.97 106 TYR A N 1
ATOM 829 C CA . TYR A 1 106 ? -10.632 -10.120 -6.172 1.00 42.97 106 TYR A CA 1
ATOM 830 C C . TYR A 1 106 ? -9.584 -9.234 -5.480 1.00 42.97 106 TYR A C 1
ATOM 832 O O . TYR A 1 106 ? -9.559 -8.038 -5.740 1.00 42.97 106 TYR A O 1
ATOM 840 N N . LEU A 1 107 ? -8.728 -9.781 -4.611 1.00 50.59 107 LEU A N 1
ATOM 841 C CA . LEU A 1 107 ? -7.605 -9.037 -4.023 1.00 50.59 107 LEU A CA 1
ATOM 842 C C . LEU A 1 107 ? -6.299 -9.677 -4.498 1.00 50.59 107 LEU A C 1
ATOM 844 O O . LEU A 1 107 ? -5.853 -10.688 -3.957 1.00 50.59 107 LEU A O 1
ATOM 848 N N . HIS A 1 108 ? -5.741 -9.117 -5.563 1.00 55.16 108 HIS A N 1
ATOM 849 C CA . HIS A 1 108 ? -4.407 -9.436 -6.055 1.00 55.16 108 HIS A CA 1
ATOM 850 C C . HIS A 1 108 ? -3.449 -8.371 -5.520 1.00 55.16 108 HIS A C 1
ATOM 852 O O . HIS A 1 108 ? -3.764 -7.183 -5.586 1.00 55.16 108 HIS A O 1
ATOM 858 N N . TYR A 1 109 ? -2.300 -8.791 -4.990 1.00 70.38 109 TYR A N 1
ATOM 859 C CA . TYR A 1 109 ? -1.170 -7.873 -4.844 1.00 70.38 109 TYR A CA 1
ATOM 860 C C . TYR A 1 109 ? -0.643 -7.579 -6.222 1.00 70.38 109 TYR A C 1
ATOM 862 O O . TYR A 1 109 ? -0.525 -8.517 -7.011 1.00 70.38 109 TYR A O 1
ATOM 870 N N . TYR A 1 110 ? -0.296 -6.329 -6.478 1.00 78.44 110 TYR A N 1
ATOM 871 C CA . TYR A 1 110 ? 0.300 -5.937 -7.736 1.00 78.44 110 TYR A CA 1
ATOM 872 C C . TYR A 1 110 ? 1.625 -5.239 -7.481 1.00 78.44 110 TYR A C 1
ATOM 874 O O . TYR A 1 110 ? 1.755 -4.458 -6.545 1.00 78.44 110 TYR A O 1
ATOM 882 N N . VAL A 1 111 ? 2.604 -5.527 -8.321 1.00 85.12 111 VAL A N 1
ATOM 883 C CA . VAL A 1 111 ? 3.830 -4.742 -8.418 1.00 85.12 111 VAL A CA 1
ATOM 884 C C . VAL A 1 111 ? 3.936 -4.305 -9.866 1.00 85.12 111 VAL A C 1
ATOM 886 O O . VAL A 1 111 ? 3.945 -5.151 -10.765 1.00 85.12 111 VAL A O 1
ATOM 889 N N . SER A 1 112 ? 3.971 -2.996 -10.076 1.00 87.19 112 SER A N 1
ATOM 890 C CA . SER A 1 112 ? 4.114 -2.389 -11.395 1.00 87.19 112 SER A CA 1
ATOM 891 C C . SER A 1 112 ? 5.595 -2.195 -11.680 1.00 87.19 112 SER A C 1
ATOM 893 O O . SER A 1 112 ? 6.288 -1.506 -10.935 1.00 87.19 112 SER A O 1
ATOM 895 N N . VAL A 1 113 ? 6.104 -2.827 -12.734 1.00 90.12 113 VAL A N 1
ATOM 896 C CA . VAL A 1 113 ? 7.509 -2.719 -13.143 1.00 90.12 113 VAL A CA 1
ATOM 897 C C . VAL A 1 113 ? 7.580 -1.891 -14.415 1.00 90.12 113 VAL A C 1
ATOM 899 O O . VAL A 1 113 ? 7.174 -2.351 -15.479 1.00 90.12 113 VAL A O 1
ATOM 902 N N . TYR A 1 114 ? 8.119 -0.683 -14.323 1.00 90.75 114 TYR A N 1
ATOM 903 C CA . TYR A 1 114 ? 8.279 0.212 -15.461 1.00 90.75 114 TYR A CA 1
ATOM 904 C C . TYR A 1 114 ? 9.603 -0.053 -16.177 1.00 90.75 114 TYR A C 1
ATOM 906 O O . TYR A 1 114 ? 10.676 -0.053 -15.567 1.00 90.75 114 TYR A O 1
ATOM 914 N N . VAL A 1 115 ? 9.517 -0.270 -17.485 1.00 91.19 115 VAL A N 1
ATOM 915 C CA . VAL A 1 115 ? 10.631 -0.610 -18.366 1.00 91.19 115 VAL A CA 1
ATOM 916 C C . VAL A 1 115 ? 10.745 0.435 -19.459 1.00 91.19 115 VAL A C 1
ATOM 918 O O . VAL A 1 115 ? 9.841 0.572 -20.283 1.00 91.19 115 VAL A O 1
ATOM 921 N N . ASN A 1 116 ? 11.874 1.128 -19.515 1.00 91.25 116 ASN A N 1
ATOM 922 C CA . ASN A 1 116 ? 12.181 2.034 -20.609 1.00 91.25 116 ASN A CA 1
ATOM 923 C C . ASN A 1 116 ? 12.747 1.226 -21.784 1.00 91.25 116 ASN A C 1
ATOM 925 O O . ASN A 1 116 ? 13.845 0.672 -21.713 1.00 91.25 116 ASN A O 1
ATOM 929 N N . LEU A 1 117 ? 11.977 1.139 -22.870 1.00 89.19 117 LEU A N 1
ATOM 930 C CA . LEU A 1 117 ? 12.332 0.343 -24.045 1.00 89.19 117 LEU A CA 1
ATOM 931 C C . LEU A 1 117 ? 13.478 0.957 -24.854 1.00 89.19 117 LEU A C 1
ATOM 933 O O . LEU A 1 117 ? 14.163 0.237 -25.576 1.00 89.19 117 LEU A O 1
ATOM 937 N N . ASN A 1 118 ? 13.715 2.261 -24.721 1.00 88.81 118 ASN A N 1
ATOM 938 C CA . ASN A 1 118 ? 14.795 2.946 -25.422 1.00 88.81 118 ASN A CA 1
ATOM 939 C C . ASN A 1 118 ? 16.147 2.669 -24.763 1.00 88.81 118 ASN A C 1
ATOM 941 O O . ASN A 1 118 ? 17.138 2.483 -25.466 1.00 88.81 118 ASN A O 1
ATOM 945 N N . THR A 1 119 ? 16.196 2.654 -23.429 1.00 91.62 119 THR A N 1
ATOM 946 C CA . THR A 1 119 ? 17.431 2.357 -22.686 1.00 91.62 119 THR A CA 1
ATOM 947 C C . THR A 1 119 ? 17.629 0.862 -22.449 1.00 91.62 119 THR A C 1
ATOM 949 O O . THR A 1 119 ? 18.762 0.420 -22.280 1.00 91.62 119 THR A O 1
ATOM 952 N N . GLY A 1 120 ? 16.555 0.070 -22.480 1.00 92.25 120 GLY A N 1
ATOM 953 C CA . GLY A 1 120 ? 16.607 -1.361 -22.191 1.00 92.25 120 GLY A CA 1
ATOM 954 C C . GLY A 1 120 ? 16.688 -1.673 -20.695 1.00 92.25 120 GLY A C 1
ATOM 955 O O . GLY A 1 120 ? 17.221 -2.714 -20.320 1.00 92.25 120 GLY A O 1
ATOM 956 N N . GLU A 1 121 ? 16.189 -0.780 -19.837 1.00 93.38 121 GLU A N 1
ATOM 957 C CA . GLU A 1 121 ? 16.357 -0.861 -18.383 1.00 93.38 121 GLU A CA 1
ATOM 958 C C . GLU A 1 121 ? 15.022 -0.782 -17.633 1.00 93.38 121 GLU A C 1
ATOM 960 O O . GLU A 1 121 ? 14.057 -0.161 -18.083 1.00 93.38 121 GLU A O 1
ATOM 965 N N . VAL A 1 122 ? 14.985 -1.386 -16.442 1.00 92.94 122 VAL A N 1
ATOM 966 C CA . VAL A 1 122 ? 13.908 -1.158 -15.469 1.00 92.94 122 VAL A CA 1
ATOM 967 C C . VAL A 1 122 ? 14.170 0.176 -14.777 1.00 92.94 122 VAL A C 1
ATOM 969 O O . VAL A 1 122 ? 15.158 0.311 -14.057 1.00 92.94 122 VAL A O 1
ATOM 972 N N . THR A 1 123 ? 13.286 1.146 -14.984 1.00 90.56 123 THR A N 1
ATOM 973 C CA . THR A 1 123 ? 13.424 2.514 -14.459 1.00 90.56 123 THR A CA 1
ATOM 974 C C . THR A 1 123 ? 12.616 2.745 -13.189 1.00 90.56 123 THR A C 1
ATOM 976 O O . THR A 1 123 ? 12.877 3.694 -12.455 1.00 90.56 123 THR A O 1
ATOM 979 N N . GLY A 1 124 ? 11.652 1.872 -12.893 1.00 89.19 124 GLY A N 1
ATOM 980 C CA . GLY A 1 124 ? 10.804 2.011 -11.719 1.00 89.19 124 GLY A CA 1
ATOM 981 C C . GLY A 1 124 ? 10.129 0.715 -11.308 1.00 89.19 124 GLY A C 1
ATOM 982 O O . GLY A 1 124 ? 9.782 -0.108 -12.150 1.00 89.19 124 GLY A O 1
ATOM 983 N N . ILE A 1 125 ? 9.923 0.550 -10.005 1.00 89.12 125 ILE A N 1
ATOM 984 C CA . ILE A 1 125 ? 9.130 -0.536 -9.432 1.00 89.12 125 ILE A CA 1
ATOM 985 C C . ILE A 1 125 ? 8.209 0.100 -8.398 1.00 89.12 125 ILE A C 1
ATOM 987 O O . ILE A 1 125 ? 8.699 0.690 -7.438 1.00 89.12 125 ILE A O 1
ATOM 991 N N . ASP A 1 126 ? 6.901 -0.008 -8.613 1.00 86.06 126 ASP A N 1
ATOM 992 C CA . ASP A 1 126 ? 5.888 0.481 -7.683 1.00 86.06 126 ASP A CA 1
ATOM 993 C C . ASP A 1 126 ? 5.210 -0.689 -6.970 1.00 86.06 126 ASP A C 1
ATOM 995 O O . ASP A 1 126 ? 4.548 -1.539 -7.577 1.00 86.06 126 ASP A O 1
ATOM 999 N N . GLU A 1 127 ? 5.416 -0.742 -5.658 1.00 79.69 127 GLU A N 1
ATOM 1000 C CA . GLU A 1 127 ? 4.792 -1.706 -4.760 1.00 79.69 127 GLU A CA 1
ATOM 1001 C C . GLU A 1 127 ? 3.377 -1.226 -4.420 1.00 79.69 127 GLU A C 1
ATOM 1003 O O . GLU A 1 127 ? 3.168 -0.550 -3.411 1.00 79.69 127 GLU A O 1
ATOM 1008 N N . ASN A 1 128 ? 2.391 -1.578 -5.250 1.00 67.81 128 ASN A N 1
ATOM 1009 C CA . ASN A 1 128 ? 0.995 -1.268 -4.945 1.00 67.81 128 ASN A CA 1
ATOM 1010 C C . ASN A 1 128 ? 0.529 -1.951 -3.639 1.00 67.81 128 ASN A C 1
ATOM 1012 O O . ASN A 1 128 ? 1.144 -2.897 -3.142 1.00 67.81 128 ASN A O 1
ATOM 1016 N N . LEU A 1 129 ? -0.603 -1.455 -3.119 1.00 60.47 129 LEU A N 1
ATOM 1017 C CA . LEU A 1 129 ? -1.355 -1.883 -1.925 1.00 60.47 129 LEU A CA 1
ATOM 1018 C C . LEU A 1 129 ? -0.890 -3.212 -1.293 1.00 60.47 129 LEU A C 1
ATOM 1020 O O . LEU A 1 129 ? -1.199 -4.307 -1.780 1.00 60.47 129 LEU A O 1
ATOM 1024 N N . LYS A 1 130 ? -0.214 -3.116 -0.144 1.00 64.56 130 LYS A N 1
ATOM 1025 C CA . LYS A 1 130 ? 0.052 -4.273 0.725 1.00 64.56 130 LYS A CA 1
ATOM 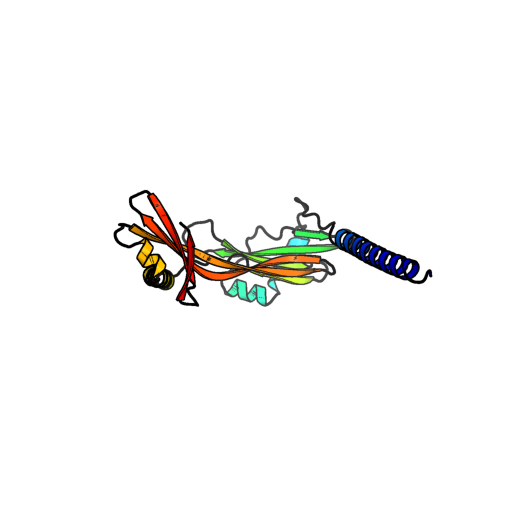1026 C C . LYS A 1 130 ? -1.242 -4.649 1.455 1.00 64.56 130 LYS A C 1
ATOM 1028 O O . LYS A 1 130 ? -2.093 -3.812 1.743 1.00 64.56 130 LYS A O 1
ATOM 1033 N N . ASP A 1 131 ? -1.428 -5.930 1.765 1.00 64.06 131 ASP A N 1
ATOM 1034 C CA . ASP A 1 131 ? -2.607 -6.369 2.525 1.00 64.06 131 ASP A CA 1
ATOM 1035 C C . ASP A 1 131 ? -2.342 -6.078 3.982 1.00 64.06 131 ASP A C 1
ATOM 1037 O O . ASP A 1 131 ? -1.660 -6.824 4.681 1.00 64.06 131 ASP A O 1
ATOM 1041 N N . PHE A 1 132 ? -2.902 -4.969 4.430 1.00 70.06 132 PHE A N 1
ATOM 1042 C CA . PHE A 1 132 ? -2.828 -4.555 5.815 1.00 70.06 132 PHE A CA 1
ATOM 1043 C C . PHE A 1 132 ? -3.894 -5.213 6.684 1.00 70.06 132 PHE A C 1
ATOM 1045 O O . PHE A 1 132 ? -4.382 -4.608 7.634 1.00 70.06 132 PHE A O 1
ATOM 1052 N N . ARG A 1 133 ? -4.293 -6.455 6.406 1.00 73.19 133 ARG A N 1
ATOM 1053 C CA . ARG A 1 133 ? -5.101 -7.196 7.372 1.00 73.19 133 ARG A CA 1
ATOM 1054 C C . ARG A 1 133 ? -4.386 -7.278 8.708 1.00 73.19 133 ARG A C 1
ATOM 1056 O O . ARG A 1 133 ? -3.245 -7.719 8.803 1.00 73.19 133 ARG A O 1
ATOM 1063 N N . LEU A 1 134 ? -5.118 -6.877 9.737 1.00 81.75 134 LEU A N 1
ATOM 1064 C CA . LEU A 1 134 ? -4.687 -7.060 11.107 1.00 81.75 134 LEU A CA 1
ATOM 1065 C C . LEU A 1 134 ? -4.658 -8.558 11.402 1.00 81.75 134 LEU A C 1
ATOM 1067 O O . LEU A 1 134 ? -5.616 -9.275 11.099 1.00 81.75 134 LEU A O 1
ATOM 1071 N N . THR A 1 135 ? -3.574 -9.024 12.009 1.00 87.38 135 THR A N 1
ATOM 1072 C CA . THR A 1 135 ? -3.554 -10.344 12.640 1.00 87.38 135 THR A CA 1
ATOM 1073 C C . THR A 1 135 ? -4.539 -10.371 13.812 1.00 87.38 135 THR A C 1
ATOM 1075 O O . THR A 1 135 ? -4.940 -9.323 14.326 1.00 87.38 135 THR A O 1
ATOM 1078 N N . GLU A 1 136 ? -4.923 -11.565 14.273 1.00 89.62 136 GLU A N 1
ATOM 1079 C CA . GLU A 1 136 ? -5.764 -11.694 15.474 1.00 89.62 136 GLU A CA 1
ATOM 1080 C C . GLU A 1 136 ? -5.123 -10.996 16.684 1.00 89.62 136 GLU A C 1
ATOM 1082 O O . GLU A 1 136 ? -5.793 -10.258 17.400 1.00 89.62 136 GLU A O 1
ATOM 1087 N N . GLU A 1 137 ? -3.805 -11.134 16.850 1.00 91.62 137 GLU A N 1
ATOM 1088 C CA . GLU A 1 137 ? -3.045 -10.456 17.904 1.00 91.62 137 GLU A CA 1
ATOM 1089 C C . GLU A 1 137 ? -3.119 -8.927 17.782 1.00 91.62 137 GLU A C 1
ATOM 1091 O O . GLU A 1 137 ? -3.386 -8.236 18.764 1.00 91.62 137 GLU A O 1
ATOM 1096 N N . GLN A 1 138 ? -2.940 -8.381 16.576 1.00 91.88 138 GLN A N 1
ATOM 1097 C CA . GLN A 1 138 ? -3.051 -6.940 16.339 1.00 91.88 138 GLN A CA 1
ATOM 1098 C C . GLN A 1 138 ? -4.475 -6.429 16.580 1.00 91.88 138 GLN A C 1
ATOM 1100 O O . GLN A 1 138 ? -4.654 -5.335 17.118 1.00 91.88 138 GLN A O 1
ATOM 1105 N N . ALA A 1 139 ? -5.490 -7.210 16.206 1.00 93.75 139 ALA A N 1
ATOM 1106 C CA . ALA A 1 139 ? -6.885 -6.867 16.439 1.00 93.75 139 ALA A CA 1
ATOM 1107 C C . ALA A 1 139 ? -7.218 -6.849 17.939 1.00 93.75 139 ALA A C 1
ATOM 1109 O O . ALA A 1 139 ? -7.822 -5.890 18.420 1.00 93.75 139 ALA A O 1
ATOM 1110 N N . GLU A 1 140 ? -6.782 -7.854 18.701 1.00 95.69 140 GLU A N 1
ATOM 1111 C CA . GLU A 1 140 ? -6.961 -7.875 20.157 1.00 95.69 140 GLU A CA 1
ATOM 1112 C C . GLU A 1 140 ? -6.178 -6.748 20.843 1.00 95.69 140 GLU A C 1
ATOM 1114 O O . GLU A 1 140 ? -6.727 -6.048 21.699 1.00 95.69 140 GLU A O 1
ATOM 1119 N N . LYS A 1 141 ? -4.944 -6.475 20.400 1.00 95.62 141 LYS A N 1
ATOM 1120 C CA . LYS A 1 141 ? -4.160 -5.325 20.868 1.00 95.62 141 LYS A CA 1
ATOM 1121 C C . LYS A 1 141 ? -4.901 -4.009 20.621 1.00 95.62 141 LYS A C 1
ATOM 1123 O O . LYS A 1 141 ? -4.995 -3.180 21.525 1.00 95.62 141 LYS A O 1
ATOM 1128 N N . ALA A 1 142 ? -5.488 -3.827 19.438 1.00 96.06 142 ALA A N 1
ATOM 1129 C CA . ALA A 1 142 ? -6.264 -2.633 19.114 1.00 96.06 142 ALA A CA 1
ATOM 1130 C C . ALA A 1 142 ? -7.467 -2.446 20.051 1.00 96.06 142 ALA A C 1
ATOM 1132 O O . ALA A 1 142 ? -7.684 -1.341 20.558 1.00 96.06 142 ALA A O 1
ATOM 1133 N N . LYS A 1 143 ? -8.226 -3.520 20.319 1.00 96.88 143 LYS A N 1
ATOM 1134 C CA . LYS A 1 143 ? -9.338 -3.492 21.285 1.00 96.88 143 LYS A CA 1
ATOM 1135 C C . LYS A 1 143 ? -8.847 -3.092 22.668 1.00 96.88 143 LYS A C 1
ATOM 1137 O O . LYS A 1 143 ? -9.471 -2.249 23.307 1.00 96.88 143 LYS A O 1
ATOM 1142 N N . HIS A 1 144 ? -7.737 -3.677 23.116 1.00 97.69 144 HIS A N 1
ATOM 1143 C CA . HIS A 1 144 ? -7.170 -3.394 24.428 1.00 97.69 144 HIS A CA 1
ATOM 1144 C C . HIS A 1 144 ? -6.782 -1.920 24.577 1.00 97.69 144 HIS A C 1
ATOM 1146 O O . HIS A 1 144 ? -7.149 -1.298 25.575 1.00 97.69 144 HIS A O 1
ATOM 1152 N N . ILE A 1 145 ? -6.113 -1.342 23.575 1.00 97.69 145 ILE A N 1
ATOM 1153 C CA . ILE A 1 145 ? -5.744 0.081 23.562 1.00 97.69 145 ILE A CA 1
ATOM 1154 C C . ILE A 1 145 ? -7.005 0.952 23.628 1.00 97.69 145 ILE A C 1
ATOM 1156 O O . ILE A 1 145 ? -7.123 1.803 24.510 1.00 97.69 145 ILE A O 1
ATOM 1160 N N . ALA A 1 146 ? -7.985 0.696 22.753 1.00 97.25 146 ALA A N 1
ATOM 1161 C CA . ALA A 1 146 ? -9.221 1.476 22.699 1.00 97.25 146 ALA A CA 1
ATOM 1162 C C . ALA A 1 146 ? -10.004 1.420 24.021 1.00 97.25 146 ALA A C 1
ATOM 1164 O O . ALA A 1 146 ? -10.438 2.450 24.526 1.00 97.25 146 ALA A O 1
ATOM 1165 N N . LEU A 1 147 ? -10.156 0.232 24.611 1.00 97.12 147 LEU A N 1
ATOM 1166 C CA . LEU A 1 147 ? -10.866 0.041 25.879 1.00 97.12 147 LEU A CA 1
ATOM 1167 C C . LEU A 1 147 ? -10.106 0.591 27.089 1.00 97.12 147 LEU A C 1
ATOM 1169 O O . LEU A 1 147 ? -10.720 0.801 28.135 1.00 97.12 147 LEU A O 1
ATOM 1173 N N . SER A 1 148 ? -8.793 0.797 26.980 1.00 97.19 148 SER A N 1
ATOM 1174 C CA . SER A 1 148 ? -7.960 1.308 28.070 1.00 97.19 148 SER A CA 1
ATOM 1175 C C . SER A 1 148 ? -7.986 2.830 28.178 1.00 97.19 148 SER A C 1
ATOM 1177 O O . SER A 1 148 ? -7.801 3.348 29.287 1.00 97.19 148 SER A O 1
ATOM 1179 N N . ASP A 1 149 ? -8.289 3.523 27.080 1.00 97.94 149 ASP A N 1
ATOM 1180 C CA . ASP A 1 149 ? -8.310 4.979 27.001 1.00 97.94 149 ASP A CA 1
ATOM 1181 C C . ASP A 1 149 ? -9.375 5.618 27.925 1.00 97.94 149 ASP A C 1
ATOM 1183 O O . ASP A 1 149 ? -10.542 5.204 27.919 1.00 97.94 149 ASP A O 1
ATOM 1187 N N . PRO A 1 150 ? -9.011 6.624 28.747 1.00 97.25 150 PRO A N 1
ATOM 1188 C CA . PRO A 1 150 ? -9.940 7.259 29.681 1.00 97.25 150 PRO A CA 1
ATOM 1189 C C . PRO A 1 150 ? -11.139 7.953 29.025 1.00 97.25 150 PRO A C 1
ATOM 1191 O O . PRO A 1 150 ? -12.232 7.922 29.597 1.00 97.25 150 PRO A O 1
ATOM 1194 N N . GLU A 1 151 ? -10.970 8.583 27.860 1.00 97.12 151 GLU A N 1
ATOM 1195 C CA . GLU A 1 151 ? -12.062 9.271 27.163 1.00 97.12 151 GLU A CA 1
ATOM 1196 C C . GLU A 1 151 ? -13.016 8.260 26.532 1.00 97.12 151 GLU A C 1
ATOM 1198 O O . GLU A 1 151 ? -14.235 8.387 26.674 1.00 97.12 151 GLU A O 1
ATOM 1203 N N . VAL A 1 152 ? -12.485 7.183 25.950 1.00 96.56 152 VAL A N 1
ATOM 1204 C CA . VAL A 1 152 ? -13.306 6.062 25.475 1.00 96.56 152 VAL A CA 1
ATOM 1205 C C . VAL A 1 152 ? -14.098 5.452 26.634 1.00 96.56 152 VAL A C 1
ATOM 1207 O O . VAL A 1 152 ? -15.318 5.321 26.540 1.00 96.56 152 VAL A O 1
ATOM 1210 N N . LYS A 1 153 ? -13.467 5.178 27.784 1.00 96.69 153 LYS A N 1
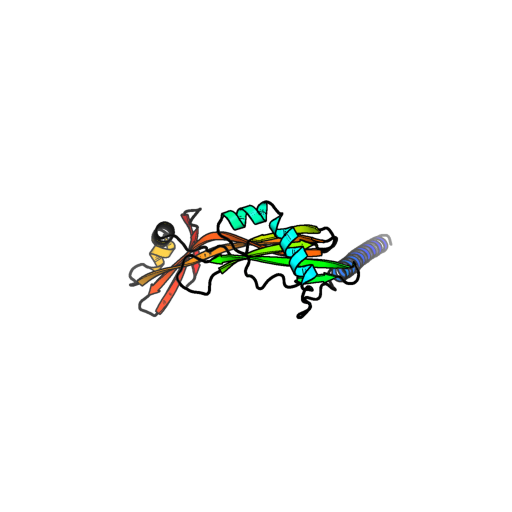ATOM 1211 C CA . LYS A 1 153 ? -14.168 4.670 28.981 1.00 96.69 153 LYS A CA 1
ATOM 1212 C C . LYS A 1 153 ? -15.311 5.580 29.433 1.00 96.69 153 LYS A C 1
ATOM 1214 O O . LYS A 1 153 ? -16.350 5.071 29.852 1.00 96.69 153 LYS A O 1
ATOM 1219 N N . LYS A 1 154 ? -15.155 6.908 29.353 1.00 96.50 154 LYS A N 1
ATOM 1220 C CA . LYS A 1 154 ? -16.233 7.863 29.673 1.00 96.50 154 LYS A CA 1
ATOM 1221 C C . LYS A 1 154 ? -17.406 7.735 28.704 1.00 96.50 154 LYS A C 1
ATOM 1223 O O . LYS A 1 154 ? -18.546 7.743 29.157 1.00 96.50 154 LYS A O 1
ATOM 1228 N N . ILE A 1 155 ? -17.136 7.586 27.406 1.00 94.62 155 ILE A N 1
ATOM 1229 C CA . ILE A 1 155 ? -18.164 7.427 26.365 1.00 94.62 155 ILE A CA 1
ATOM 1230 C C . ILE A 1 155 ? -18.954 6.127 26.562 1.00 94.62 155 ILE A C 1
ATOM 1232 O O . ILE A 1 155 ? -20.178 6.129 26.412 1.00 94.62 155 ILE A O 1
ATOM 1236 N N . LEU A 1 156 ? -18.264 5.038 26.912 1.00 94.81 156 LEU A N 1
ATOM 1237 C CA . LEU A 1 156 ? -18.849 3.704 27.093 1.00 94.81 156 LEU A CA 1
ATOM 1238 C C . LEU A 1 156 ? -19.593 3.534 28.426 1.00 94.81 156 LEU A C 1
ATOM 1240 O O . LEU A 1 156 ? -20.358 2.585 28.593 1.00 94.81 156 LEU A O 1
ATOM 1244 N N . LYS A 1 157 ? -19.363 4.417 29.404 1.00 95.25 157 LYS A N 1
ATOM 1245 C CA . LYS A 1 157 ? -19.863 4.241 30.770 1.00 95.25 157 LYS A CA 1
ATOM 1246 C C . LYS A 1 157 ? -21.392 4.158 30.807 1.00 95.25 157 LYS A C 1
ATOM 1248 O O . LYS A 1 157 ? -22.083 5.126 30.501 1.00 95.25 157 LYS A O 1
ATOM 1253 N N . GLY A 1 158 ? -21.898 3.020 31.283 1.00 92.62 158 GLY A N 1
ATOM 1254 C CA . GLY A 1 158 ? -23.333 2.785 31.463 1.00 92.62 158 GLY A CA 1
ATOM 1255 C C . GLY A 1 158 ? -24.106 2.581 30.159 1.00 92.62 158 GLY A C 1
ATOM 1256 O O . GLY A 1 158 ? -25.326 2.714 30.172 1.00 92.62 158 GLY A O 1
ATOM 1257 N N . LYS A 1 159 ? -23.414 2.291 29.051 1.00 93.62 159 LYS A N 1
ATOM 1258 C CA . LYS A 1 159 ? -24.024 1.971 27.760 1.00 93.62 159 LYS A CA 1
ATOM 1259 C C . LYS A 1 159 ? -23.694 0.540 27.363 1.00 93.62 159 LYS A C 1
ATOM 1261 O O . LYS A 1 159 ? -22.555 0.107 27.528 1.00 93.62 159 LYS A O 1
ATOM 1266 N N . ASP A 1 160 ? -24.666 -0.140 26.773 1.00 94.50 160 ASP A N 1
ATOM 1267 C CA . ASP A 1 160 ? -24.445 -1.424 26.119 1.00 94.50 160 ASP A CA 1
ATOM 1268 C C . ASP A 1 160 ? -23.909 -1.193 24.704 1.00 94.50 160 ASP A C 1
ATOM 1270 O O . ASP A 1 160 ? -24.389 -0.313 23.979 1.00 94.50 160 ASP A O 1
ATOM 1274 N N . TYR A 1 161 ? -22.897 -1.966 24.314 1.00 95.69 161 TYR A N 1
ATOM 1275 C CA . TYR A 1 161 ? -22.253 -1.837 23.013 1.00 95.69 161 TYR A CA 1
ATOM 1276 C C . TYR A 1 161 ? -21.746 -3.174 22.472 1.00 95.69 161 TYR A C 1
ATOM 1278 O O . TYR A 1 161 ? -21.354 -4.068 23.220 1.00 95.69 161 TYR A O 1
ATOM 1286 N N . GLU A 1 162 ? -21.689 -3.267 21.149 1.00 96.38 162 GLU A N 1
ATOM 1287 C CA . GLU A 1 162 ? -20.918 -4.269 20.417 1.00 96.38 162 GLU A CA 1
ATOM 1288 C C . GLU A 1 162 ? -19.582 -3.655 19.976 1.00 96.38 162 GLU A C 1
ATOM 1290 O O . GLU A 1 162 ? -19.542 -2.505 19.525 1.00 96.38 162 GLU A O 1
ATOM 1295 N N . ILE A 1 163 ? -18.489 -4.414 20.101 1.00 95.75 163 ILE A N 1
ATOM 1296 C CA . ILE A 1 163 ? -17.148 -4.003 19.669 1.00 95.75 163 ILE A CA 1
ATOM 1297 C C . ILE A 1 163 ? -16.728 -4.760 18.407 1.00 95.75 163 ILE A C 1
ATOM 1299 O O . ILE A 1 163 ? -16.722 -5.989 18.370 1.00 95.75 163 ILE A O 1
ATOM 1303 N N . GLU A 1 164 ? -16.312 -4.023 17.382 1.00 94.12 164 GLU A N 1
ATOM 1304 C CA . GLU A 1 164 ? -15.810 -4.570 16.122 1.00 94.12 164 GLU A CA 1
ATOM 1305 C C . GLU A 1 164 ? -14.475 -3.908 15.774 1.00 94.12 164 GLU A C 1
ATOM 1307 O O . GLU A 1 164 ? -14.370 -2.682 15.755 1.00 94.12 164 GLU A O 1
ATOM 1312 N N . VAL A 1 165 ? -13.448 -4.698 15.457 1.00 91.12 165 VAL A N 1
ATOM 1313 C CA . VAL A 1 165 ? -12.213 -4.150 14.881 1.00 91.12 165 VAL A CA 1
ATOM 1314 C C . VAL A 1 165 ? -12.424 -4.027 13.381 1.00 91.12 165 VAL A C 1
ATOM 1316 O O . VAL A 1 165 ? -12.606 -5.015 12.676 1.00 91.12 165 VAL A O 1
ATOM 1319 N N . GLY A 1 166 ? -12.463 -2.785 12.920 1.00 80.25 166 GLY A N 1
ATOM 1320 C CA . GLY A 1 166 ? -12.643 -2.422 11.531 1.00 80.25 166 GLY A CA 1
ATOM 1321 C C . GLY A 1 166 ? -11.347 -2.494 10.729 1.00 80.25 166 GLY A C 1
ATOM 1322 O O . GLY A 1 166 ? -10.437 -3.272 11.002 1.00 80.25 166 GLY A O 1
ATOM 1323 N N . ARG A 1 167 ? -11.284 -1.666 9.684 1.00 77.31 167 ARG A N 1
ATOM 1324 C CA . ARG A 1 167 ? -10.155 -1.654 8.752 1.00 77.31 167 ARG A CA 1
ATOM 1325 C C . ARG A 1 167 ? -8.855 -1.204 9.443 1.00 77.31 167 ARG A C 1
ATOM 1327 O O . ARG A 1 167 ? -8.920 -0.383 10.368 1.00 77.31 167 ARG A O 1
ATOM 1334 N N . PRO A 1 168 ? -7.695 -1.694 8.971 1.00 85.56 168 PRO A N 1
ATOM 1335 C CA . PRO A 1 168 ? -6.404 -1.118 9.330 1.00 85.56 168 PRO A CA 1
ATOM 1336 C C . PRO A 1 168 ? -6.367 0.377 9.015 1.00 85.56 168 PRO A C 1
ATOM 1338 O O . PRO A 1 168 ? -7.009 0.853 8.075 1.00 85.56 168 PRO A O 1
ATOM 1341 N N . LEU A 1 169 ? -5.589 1.108 9.800 1.00 85.81 169 LEU A N 1
ATOM 1342 C CA . LEU A 1 169 ? -5.203 2.472 9.485 1.00 85.81 169 LEU A CA 1
ATOM 1343 C C . LEU A 1 169 ? -3.845 2.416 8.810 1.00 85.81 169 LEU A C 1
ATOM 1345 O O . LEU A 1 169 ? -2.883 1.921 9.398 1.00 85.81 169 LEU A O 1
ATOM 1349 N N . VAL A 1 170 ? -3.790 2.936 7.591 1.00 84.31 170 VAL A N 1
ATOM 1350 C CA . VAL A 1 170 ? -2.568 3.002 6.799 1.00 84.31 170 VAL A CA 1
ATOM 1351 C C . VAL A 1 170 ? -2.172 4.453 6.591 1.00 84.31 170 VAL A C 1
ATOM 1353 O O . VAL A 1 170 ? -3.020 5.329 6.402 1.00 84.31 170 VAL A O 1
ATOM 1356 N N . LYS A 1 171 ? -0.874 4.712 6.650 1.00 83.25 171 LYS A N 1
ATOM 1357 C CA . LYS A 1 171 ? -0.282 5.963 6.209 1.00 83.25 171 LYS A CA 1
ATOM 1358 C C . LYS A 1 171 ? 0.153 5.779 4.766 1.00 83.25 171 LYS A C 1
ATOM 1360 O O . LYS A 1 171 ? 0.986 4.926 4.482 1.00 83.25 171 LYS A O 1
ATOM 1365 N N . MET A 1 172 ? -0.406 6.592 3.879 1.00 81.75 172 MET A N 1
ATOM 1366 C CA . MET A 1 172 ? 0.047 6.679 2.496 1.00 81.75 172 MET A CA 1
ATOM 1367 C C . MET A 1 172 ? 1.164 7.716 2.402 1.00 81.75 172 MET A C 1
ATOM 1369 O O . MET A 1 172 ? 1.017 8.833 2.903 1.00 81.75 172 MET A O 1
ATOM 1373 N N . SER A 1 173 ? 2.263 7.348 1.756 1.00 82.81 173 SER A N 1
ATOM 1374 C CA . SER A 1 173 ? 3.321 8.273 1.349 1.00 82.81 173 SER A CA 1
ATOM 1375 C C . SER A 1 173 ? 3.493 8.162 -0.157 1.00 82.81 173 SER A C 1
ATOM 1377 O O . SER A 1 173 ? 3.546 7.056 -0.687 1.00 82.81 173 SER A O 1
ATOM 1379 N N . SER A 1 174 ? 3.568 9.295 -0.844 1.00 84.50 174 SER A N 1
ATOM 1380 C CA . SER A 1 174 ? 3.785 9.333 -2.291 1.00 84.50 174 SER A CA 1
ATOM 1381 C C . SER A 1 174 ? 5.246 9.643 -2.594 1.00 84.50 174 SER A C 1
ATOM 1383 O O . SER A 1 174 ? 5.889 10.382 -1.846 1.00 84.50 174 SER A O 1
ATOM 1385 N N . TYR A 1 175 ? 5.765 9.090 -3.684 1.00 84.62 175 TYR A N 1
ATOM 1386 C CA . TYR A 1 175 ? 7.132 9.320 -4.144 1.00 84.62 175 TYR A CA 1
ATOM 1387 C C . TYR A 1 175 ? 7.174 9.379 -5.671 1.00 84.62 175 TYR A C 1
ATOM 1389 O O . TYR A 1 175 ? 6.340 8.778 -6.344 1.00 84.62 175 TYR A O 1
ATOM 1397 N N . GLU A 1 176 ? 8.125 10.130 -6.218 1.00 88.69 176 GLU A N 1
ATOM 1398 C CA . GLU A 1 176 ? 8.315 10.220 -7.665 1.00 88.69 176 GLU A CA 1
ATOM 1399 C C . GLU A 1 176 ? 9.169 9.051 -8.161 1.00 88.69 176 GLU A C 1
ATOM 1401 O O . GLU A 1 176 ? 10.231 8.758 -7.606 1.00 88.69 176 GLU A O 1
ATOM 1406 N N . ILE A 1 177 ? 8.715 8.408 -9.232 1.00 85.50 177 ILE A N 1
ATOM 1407 C CA . ILE A 1 177 ? 9.441 7.371 -9.957 1.00 85.50 177 ILE A CA 1
ATOM 1408 C C . ILE A 1 177 ? 9.905 7.991 -11.279 1.00 85.50 177 ILE A C 1
ATOM 1410 O O . ILE A 1 177 ? 9.074 8.212 -12.164 1.00 85.50 177 ILE A O 1
ATOM 1414 N N . PRO A 1 178 ? 11.203 8.303 -11.437 1.00 87.00 178 PRO A N 1
ATOM 1415 C CA . PRO A 1 178 ? 11.718 8.869 -12.676 1.00 87.00 178 PRO A CA 1
ATOM 1416 C C . PRO A 1 178 ? 11.746 7.789 -13.764 1.00 87.00 178 PRO A C 1
ATOM 1418 O O . PRO A 1 178 ? 12.539 6.853 -13.703 1.00 87.00 178 PRO A O 1
ATOM 1421 N N . LEU A 1 179 ? 10.877 7.913 -14.767 1.00 83.25 179 LEU A N 1
ATOM 1422 C CA . LEU A 1 179 ? 10.809 6.957 -15.878 1.00 83.25 179 LEU A CA 1
ATOM 1423 C C . LEU A 1 179 ? 11.716 7.369 -17.044 1.00 83.25 179 LEU A C 1
ATOM 1425 O O . LEU A 1 179 ? 12.220 6.516 -17.779 1.00 83.25 179 LEU A O 1
ATOM 1429 N N . ALA A 1 180 ? 11.925 8.677 -17.209 1.00 79.69 180 ALA A N 1
ATOM 1430 C CA . ALA A 1 180 ? 12.776 9.262 -18.235 1.00 79.69 180 ALA A CA 1
ATOM 1431 C C . ALA A 1 180 ? 13.225 10.683 -17.853 1.00 79.69 180 ALA A C 1
ATOM 1433 O O . ALA A 1 180 ? 12.745 11.271 -16.883 1.00 79.69 180 ALA A O 1
ATOM 1434 N N . GLU A 1 181 ? 14.151 11.256 -18.626 1.00 80.38 181 GLU A N 1
ATOM 1435 C CA . GLU A 1 181 ? 14.559 12.650 -18.443 1.00 80.38 181 GLU A CA 1
ATOM 1436 C C . GLU A 1 181 ? 13.349 13.589 -18.571 1.00 80.38 181 GLU A C 1
ATOM 1438 O O . GLU A 1 181 ? 12.618 13.554 -19.560 1.00 80.38 181 GLU A O 1
ATOM 1443 N N . GLY A 1 182 ? 13.121 14.411 -17.543 1.00 79.31 182 GLY A N 1
ATOM 1444 C CA . GLY A 1 182 ? 11.979 15.325 -17.492 1.00 79.31 182 GLY A CA 1
ATOM 1445 C C . GLY A 1 182 ? 10.621 14.647 -17.275 1.00 79.31 182 GLY A C 1
ATOM 1446 O O . GLY A 1 182 ? 9.601 15.319 -17.420 1.00 79.31 182 GLY A O 1
ATOM 1447 N N . PHE A 1 183 ? 10.585 13.353 -16.926 1.00 80.12 183 PHE A N 1
ATOM 1448 C CA . PHE A 1 183 ? 9.341 12.618 -16.713 1.00 80.12 183 PHE A CA 1
ATOM 1449 C C . PHE A 1 183 ? 9.383 11.642 -15.543 1.00 80.12 183 PHE A C 1
ATOM 1451 O O . PHE A 1 183 ? 10.210 10.727 -15.472 1.00 80.12 183 PHE A O 1
ATOM 1458 N N . SER A 1 184 ? 8.411 11.808 -14.657 1.00 84.56 184 SER A N 1
ATOM 1459 C CA . SER A 1 184 ? 8.178 10.944 -13.515 1.00 84.56 184 SER A CA 1
ATOM 1460 C C . SER A 1 184 ? 6.700 10.604 -13.393 1.00 84.56 184 SER A C 1
ATOM 1462 O O . SER A 1 184 ? 5.825 11.351 -13.832 1.00 84.56 184 SER A O 1
ATOM 1464 N N . VAL A 1 185 ? 6.433 9.463 -12.769 1.00 80.94 185 VAL A N 1
ATOM 1465 C CA . VAL A 1 185 ? 5.096 9.092 -12.301 1.00 80.94 185 VAL A CA 1
ATOM 1466 C C . VAL A 1 185 ? 5.077 9.079 -10.784 1.00 80.94 185 VAL A C 1
ATOM 1468 O O . VAL A 1 185 ? 6.116 8.934 -10.137 1.00 80.94 185 VAL A O 1
ATOM 1471 N N . MET A 1 186 ? 3.891 9.233 -10.207 1.00 82.12 186 MET A N 1
ATOM 1472 C CA . MET A 1 186 ? 3.721 9.152 -8.762 1.00 82.12 186 MET A CA 1
ATOM 1473 C C . MET A 1 186 ? 3.473 7.707 -8.345 1.00 82.12 186 MET A C 1
ATOM 1475 O O . MET A 1 186 ? 2.412 7.159 -8.627 1.00 82.12 186 MET A O 1
ATOM 1479 N N . GLY A 1 187 ? 4.436 7.126 -7.635 1.00 79.25 187 GLY A N 1
ATOM 1480 C CA . GLY A 1 187 ? 4.242 5.896 -6.878 1.00 79.25 187 GLY A CA 1
ATOM 1481 C C . GLY A 1 187 ? 3.642 6.179 -5.502 1.00 79.25 187 GLY A C 1
ATOM 1482 O O . GLY A 1 187 ? 3.613 7.324 -5.018 1.00 79.25 187 GLY A O 1
ATOM 1483 N N . SER A 1 188 ? 3.182 5.126 -4.831 1.00 79.06 188 SER A N 1
ATOM 1484 C CA . SER A 1 188 ? 2.708 5.240 -3.452 1.00 79.06 188 SER A CA 1
ATOM 1485 C C . SER A 1 188 ? 3.122 4.050 -2.604 1.00 79.06 188 SER A C 1
ATOM 1487 O O . SER A 1 188 ? 3.042 2.905 -3.022 1.00 79.06 188 SER A O 1
ATOM 1489 N N . THR A 1 189 ? 3.566 4.330 -1.385 1.00 77.56 189 THR A N 1
ATOM 1490 C CA . THR A 1 189 ? 3.788 3.312 -0.361 1.00 77.56 189 THR A CA 1
ATOM 1491 C C . THR A 1 189 ? 2.730 3.447 0.712 1.00 77.56 189 THR A C 1
ATOM 1493 O O . THR A 1 189 ? 2.386 4.559 1.125 1.00 77.56 189 THR A O 1
ATOM 1496 N N . GLU A 1 190 ? 2.291 2.316 1.231 1.00 78.50 190 GLU A N 1
ATOM 1497 C CA . GLU A 1 190 ? 1.435 2.255 2.401 1.00 78.50 190 GLU A CA 1
ATOM 1498 C C . GLU A 1 190 ? 2.200 1.653 3.583 1.00 78.50 190 GLU A C 1
ATOM 1500 O O . GLU A 1 190 ? 3.022 0.747 3.426 1.00 78.50 190 GLU A O 1
ATOM 1505 N N . GLU A 1 191 ? 1.912 2.149 4.781 1.00 81.94 191 GLU A N 1
ATOM 1506 C CA . GLU A 1 191 ? 2.464 1.656 6.040 1.00 81.94 191 GLU A CA 1
ATOM 1507 C C . GLU A 1 191 ? 1.331 1.464 7.051 1.00 81.94 191 GLU A C 1
ATOM 1509 O O . GLU A 1 191 ? 0.542 2.384 7.280 1.00 81.94 191 GLU A O 1
ATOM 1514 N N . LEU A 1 192 ? 1.238 0.287 7.680 1.00 82.94 192 LEU A N 1
ATOM 1515 C CA . LEU A 1 192 ? 0.279 0.052 8.761 1.00 82.94 192 LEU A CA 1
ATOM 1516 C C . LEU A 1 192 ? 0.667 0.884 9.979 1.00 82.94 192 LEU A C 1
ATOM 1518 O O . LEU A 1 192 ? 1.669 0.605 10.628 1.00 82.94 192 LEU A O 1
ATOM 1522 N N . ILE A 1 193 ? -0.177 1.838 10.346 1.00 87.19 193 ILE A N 1
ATOM 1523 C CA . ILE A 1 193 ? 0.038 2.682 11.528 1.00 87.19 193 ILE A CA 1
ATOM 1524 C C . ILE A 1 193 ? -0.903 2.335 12.681 1.00 87.19 193 ILE A C 1
ATOM 1526 O O . ILE A 1 193 ? -0.694 2.777 13.815 1.00 87.19 193 ILE A O 1
ATOM 1530 N N . GLY A 1 194 ? -1.962 1.564 12.421 1.00 90.94 194 GLY A N 1
ATOM 1531 C CA . GLY A 1 194 ? -2.992 1.371 13.426 1.00 90.94 194 GLY A CA 1
ATOM 1532 C C . GLY A 1 194 ? -4.220 0.588 12.994 1.00 90.94 194 GLY A C 1
ATOM 1533 O O . GLY A 1 194 ? -4.239 -0.094 11.972 1.00 90.94 194 GLY A O 1
ATOM 1534 N N . ALA A 1 195 ? -5.279 0.733 13.782 1.00 93.00 195 ALA A N 1
ATOM 1535 C CA . ALA A 1 195 ? -6.564 0.086 13.559 1.00 93.00 195 ALA A CA 1
ATOM 1536 C C . ALA A 1 195 ? -7.724 1.011 13.943 1.00 93.00 195 ALA A C 1
ATOM 1538 O O . ALA A 1 195 ? -7.589 1.879 14.807 1.00 93.00 195 ALA A O 1
ATOM 1539 N N . SER A 1 196 ? -8.880 0.815 13.312 1.00 94.19 196 SER A N 1
ATOM 1540 C CA . SER A 1 196 ? -10.135 1.438 13.736 1.00 94.19 196 SER A CA 1
ATOM 1541 C C . SER A 1 196 ? -10.946 0.437 14.559 1.00 94.19 196 SER A C 1
ATOM 1543 O O . SER A 1 196 ? -11.244 -0.649 14.076 1.00 94.19 196 SER A O 1
ATOM 1545 N N . VAL A 1 197 ? -11.319 0.786 15.785 1.00 96.06 197 VAL A N 1
ATOM 1546 C CA . VAL A 1 197 ? -12.178 -0.003 16.677 1.00 96.06 197 VAL A CA 1
ATOM 1547 C C . VAL A 1 197 ? -13.532 0.685 16.769 1.00 96.06 197 VAL A C 1
ATOM 1549 O O . VAL A 1 197 ? -13.622 1.839 17.174 1.00 96.06 197 VAL A O 1
ATOM 1552 N N . LYS A 1 198 ? -14.596 -0.005 16.375 1.00 96.31 198 LYS A N 1
ATOM 1553 C CA . LYS A 1 198 ? -15.957 0.525 16.352 1.00 96.31 198 LYS A CA 1
ATOM 1554 C C . LYS A 1 198 ? -16.745 0.015 17.545 1.00 96.31 198 LYS A C 1
ATOM 1556 O O . LYS A 1 198 ? -16.781 -1.185 17.796 1.00 96.31 198 LYS A O 1
ATOM 1561 N N . PHE A 1 199 ? -17.424 0.935 18.211 1.00 96.25 199 PHE A N 1
ATOM 1562 C CA . PHE A 1 199 ? -18.382 0.677 19.273 1.00 96.25 199 PHE A CA 1
ATOM 1563 C C . PHE A 1 199 ? -19.772 1.021 18.753 1.00 96.25 199 PHE A C 1
ATOM 1565 O O . PHE A 1 199 ? -20.050 2.187 18.471 1.00 96.25 199 PHE A O 1
ATOM 1572 N N . LYS A 1 200 ? -20.625 0.011 18.586 1.00 96.00 200 LYS A N 1
ATOM 1573 C CA . LYS A 1 200 ? -22.015 0.181 18.147 1.00 96.00 200 LYS A CA 1
ATOM 1574 C C . LYS A 1 200 ? -22.923 0.095 19.362 1.00 96.00 200 LYS A C 1
ATOM 1576 O O . LYS A 1 200 ? -22.965 -0.944 20.015 1.00 96.00 200 LYS A O 1
ATOM 1581 N N . PHE A 1 201 ? -23.629 1.172 19.666 1.00 95.69 201 PHE A N 1
ATOM 1582 C CA . PHE A 1 201 ? -24.552 1.234 20.794 1.00 95.69 201 PHE A CA 1
ATOM 1583 C C . PHE A 1 201 ? -25.952 0.769 20.388 1.00 95.69 201 PHE A C 1
ATOM 1585 O O . PHE A 1 201 ? -26.325 0.797 19.214 1.00 95.69 201 PHE A O 1
ATOM 1592 N N . THR A 1 202 ? -26.758 0.377 21.373 1.00 93.88 202 THR A N 1
ATOM 1593 C CA . THR A 1 202 ? -28.137 -0.095 21.158 1.00 93.88 202 THR A CA 1
ATOM 1594 C C . THR A 1 202 ? -29.069 0.963 20.564 1.00 93.88 202 THR A C 1
ATOM 1596 O O . THR A 1 202 ? -30.077 0.615 19.957 1.00 93.88 202 THR A O 1
ATOM 1599 N N . ASP A 1 203 ? -28.745 2.249 20.725 1.00 91.88 203 ASP A N 1
ATOM 1600 C CA . ASP A 1 203 ? -29.480 3.374 20.133 1.00 91.88 203 ASP A CA 1
ATOM 1601 C C . ASP A 1 203 ? -29.111 3.643 18.658 1.00 91.88 203 ASP A C 1
ATOM 1603 O O . ASP A 1 203 ? -29.651 4.560 18.042 1.00 91.88 203 ASP A O 1
ATOM 1607 N N . GLY A 1 204 ? -28.210 2.836 18.083 1.00 91.50 204 GLY A N 1
ATOM 1608 C CA . GLY A 1 204 ? -27.728 2.961 16.707 1.00 91.50 204 GLY A CA 1
ATOM 1609 C C . GLY A 1 204 ? -26.525 3.891 16.538 1.00 91.50 204 GLY A C 1
ATOM 1610 O O . GLY A 1 204 ? -25.984 3.973 15.434 1.00 91.50 204 GLY A O 1
ATOM 1611 N N . THR A 1 205 ? -26.069 4.561 17.600 1.00 93.69 205 THR A N 1
ATOM 1612 C CA . THR A 1 205 ? -24.855 5.388 17.573 1.00 93.69 205 THR A CA 1
ATOM 1613 C C . THR A 1 205 ? -23.627 4.512 17.320 1.00 93.69 205 THR A C 1
ATOM 1615 O O . THR A 1 205 ? -23.515 3.414 17.871 1.00 93.69 205 THR A O 1
ATOM 1618 N N . ILE A 1 206 ? -22.673 4.994 16.517 1.00 93.44 206 ILE A N 1
ATOM 1619 C CA . ILE A 1 206 ? -21.422 4.281 16.234 1.00 93.44 206 ILE A CA 1
ATOM 1620 C C . ILE A 1 206 ? -20.244 5.195 16.532 1.00 93.44 206 ILE A C 1
ATOM 1622 O O . ILE A 1 206 ? -20.018 6.155 15.816 1.00 93.44 206 ILE A O 1
ATOM 1626 N N . VAL A 1 207 ? -19.428 4.842 17.521 1.00 94.69 207 VAL A N 1
ATOM 1627 C CA . VAL A 1 207 ? -18.171 5.551 17.790 1.00 94.69 207 VAL A CA 1
ATOM 1628 C C . VAL A 1 207 ? -17.010 4.751 17.214 1.00 94.69 207 VAL A C 1
ATOM 1630 O O . VAL A 1 207 ? -16.811 3.589 17.556 1.00 94.69 207 VAL A O 1
ATOM 1633 N N . SER A 1 208 ? -16.225 5.376 16.345 1.00 95.38 208 SER A N 1
ATOM 1634 C CA . SER A 1 208 ? -14.982 4.832 15.797 1.00 95.38 208 SER A CA 1
ATOM 1635 C C . SER A 1 208 ? -13.776 5.391 16.553 1.00 95.38 208 SER A C 1
ATOM 1637 O O . SER A 1 208 ? -13.518 6.593 16.541 1.00 95.38 208 SER A O 1
ATOM 1639 N N . VAL A 1 209 ? -13.004 4.513 17.180 1.00 96.50 209 VAL A N 1
ATOM 1640 C CA . VAL A 1 209 ? -11.770 4.822 17.908 1.00 96.50 209 VAL A CA 1
ATOM 1641 C C . VAL A 1 209 ? -10.587 4.361 17.075 1.00 96.50 209 VAL A C 1
ATOM 1643 O O . VAL A 1 209 ? -10.417 3.181 16.794 1.00 96.50 209 VAL A O 1
ATOM 1646 N N . HIS A 1 210 ? -9.771 5.304 16.638 1.00 95.81 210 HIS A N 1
ATOM 1647 C CA . HIS A 1 210 ? -8.582 5.053 15.842 1.00 95.81 210 HIS A CA 1
ATOM 1648 C C . HIS A 1 210 ? -7.395 4.931 16.791 1.00 95.81 210 HIS A C 1
ATOM 1650 O O . HIS A 1 210 ? -7.124 5.868 17.541 1.00 95.81 210 HIS A O 1
ATOM 1656 N N . VAL A 1 211 ? -6.695 3.802 16.756 1.00 95.94 211 VAL A N 1
ATOM 1657 C CA . VAL A 1 211 ? -5.574 3.502 17.656 1.00 95.94 211 VAL A CA 1
ATOM 1658 C C . VAL A 1 211 ? -4.282 3.320 16.880 1.00 95.94 211 VAL A C 1
ATOM 1660 O O . VAL A 1 211 ? -4.300 2.789 15.770 1.00 95.94 211 VAL A O 1
ATOM 1663 N N . SER A 1 212 ? -3.166 3.728 17.477 1.00 95.00 212 SER A N 1
ATOM 1664 C CA . SER A 1 212 ? -1.827 3.396 16.999 1.00 95.00 212 SER A CA 1
ATOM 1665 C C . SER A 1 212 ? -1.386 2.078 17.622 1.00 95.00 212 SER A C 1
ATOM 1667 O O . SER A 1 212 ? -1.351 1.955 18.844 1.00 95.00 212 SER A O 1
ATOM 1669 N N . LEU A 1 213 ? -1.025 1.097 16.793 1.00 91.38 213 LEU A N 1
ATOM 1670 C CA . LEU A 1 213 ? -0.494 -0.181 17.286 1.00 91.38 213 LEU A CA 1
ATOM 1671 C C . LEU A 1 213 ? 0.965 -0.073 17.743 1.00 91.38 213 LEU A C 1
ATOM 1673 O O . LEU A 1 213 ? 1.387 -0.838 18.611 1.00 91.38 213 LEU A O 1
ATOM 1677 N N . GLU A 1 214 ? 1.710 0.863 17.153 1.00 91.44 214 GLU A N 1
ATOM 1678 C CA . GLU A 1 214 ? 3.109 1.148 17.475 1.00 91.44 214 GLU A CA 1
ATOM 1679 C C . GLU A 1 214 ? 3.224 1.965 18.766 1.00 91.44 214 GLU A C 1
ATOM 1681 O O . GLU A 1 214 ? 3.952 1.580 19.674 1.00 91.44 214 GLU A O 1
ATOM 1686 N N . LYS A 1 215 ? 2.471 3.068 18.869 1.00 94.94 215 LYS A N 1
ATOM 1687 C CA . LYS A 1 215 ? 2.513 3.966 20.035 1.00 94.94 215 LYS A CA 1
ATOM 1688 C C . LYS A 1 215 ? 1.625 3.518 21.194 1.00 94.94 215 LYS A C 1
ATOM 1690 O O . LYS A 1 215 ? 1.697 4.101 22.267 1.00 94.94 215 LYS A O 1
ATOM 1695 N N . GLU A 1 216 ? 0.780 2.514 20.963 1.00 95.12 216 GLU A N 1
ATOM 1696 C CA . GLU A 1 216 ? -0.164 1.962 21.944 1.00 95.12 216 GLU A CA 1
ATOM 1697 C C . GLU A 1 216 ? -1.130 2.998 22.542 1.00 95.12 216 GLU A C 1
ATOM 1699 O O . GLU A 1 216 ? -1.505 2.933 23.711 1.00 95.12 216 GLU A O 1
ATOM 1704 N N . GLU A 1 217 ? -1.575 3.949 21.720 1.00 96.44 217 GLU A N 1
ATOM 1705 C CA . GLU A 1 217 ? -2.439 5.056 22.142 1.00 96.44 217 GLU A CA 1
ATOM 1706 C C . GLU A 1 217 ? -3.640 5.255 21.207 1.00 96.44 217 GLU A C 1
ATOM 1708 O O . GLU A 1 217 ? -3.634 4.842 20.041 1.00 96.44 217 GLU A O 1
ATOM 1713 N N . VAL A 1 218 ? -4.679 5.930 21.706 1.00 96.25 218 VAL A N 1
ATOM 1714 C CA . VAL A 1 218 ? -5.779 6.427 20.873 1.00 96.25 218 VAL A CA 1
ATOM 1715 C C . VAL A 1 218 ? -5.316 7.677 20.124 1.00 96.25 218 VAL A C 1
ATOM 1717 O O . VAL A 1 218 ? -4.942 8.678 20.721 1.00 96.25 218 VAL A O 1
ATOM 1720 N N . ILE A 1 219 ? -5.390 7.629 18.794 1.00 94.88 219 ILE A N 1
ATOM 1721 C CA . ILE A 1 219 ? -5.047 8.739 17.895 1.00 94.88 219 ILE A CA 1
ATOM 1722 C C . ILE A 1 219 ? -6.238 9.690 17.748 1.00 94.88 219 ILE A C 1
ATOM 1724 O O . ILE A 1 219 ? -6.086 10.909 17.691 1.00 94.88 219 ILE A O 1
ATOM 1728 N N . ARG A 1 220 ? -7.443 9.128 17.599 1.00 94.38 220 ARG A N 1
ATOM 1729 C CA . ARG A 1 220 ? -8.658 9.891 17.292 1.00 94.38 220 ARG A CA 1
ATOM 1730 C C . ARG A 1 220 ? -9.900 9.133 17.734 1.00 94.38 220 ARG A C 1
ATOM 1732 O O . ARG A 1 220 ? -10.005 7.934 17.502 1.00 94.38 220 ARG A O 1
ATOM 1739 N N . ILE A 1 221 ? -10.881 9.853 18.264 1.00 95.06 221 ILE A N 1
ATOM 1740 C CA . ILE A 1 221 ? -12.237 9.348 18.497 1.00 95.06 221 ILE A CA 1
ATOM 1741 C C . ILE A 1 221 ? -13.171 10.068 17.523 1.00 95.06 221 ILE A C 1
ATOM 1743 O O . ILE A 1 221 ? -13.076 11.281 17.344 1.00 95.06 221 ILE A O 1
ATOM 1747 N N . SER A 1 222 ? -14.032 9.329 16.834 1.00 91.94 222 SER A N 1
ATOM 1748 C CA . SER A 1 222 ? -14.989 9.857 15.857 1.00 91.94 222 SER A CA 1
ATOM 1749 C C . SER A 1 222 ? -16.381 9.311 16.163 1.00 91.94 222 SER A C 1
ATOM 1751 O O . SER A 1 222 ? -16.532 8.091 16.139 1.00 91.94 222 SER A O 1
ATOM 1753 N N . PRO A 1 223 ? -17.351 10.169 16.511 1.00 81.56 223 PRO A N 1
ATOM 1754 C CA . PRO A 1 223 ? -18.724 9.759 16.782 1.00 81.56 223 PRO A CA 1
ATOM 1755 C C . PRO A 1 223 ? -19.520 9.440 15.512 1.00 81.56 223 PRO A C 1
ATOM 1757 O O . PRO A 1 223 ? -18.993 9.677 14.397 1.00 81.56 223 PRO A O 1
#

Radius of gyration: 27.0 Å; chains: 1; bounding box: 47×88×62 Å

Foldseek 3Di:
DPPPPVVVVVVVVVVVVVVVCVVVVVVVVVVLVDDDFPQPVDQFDDPVLFVLQVVLLCVDPVSVVVVVVVWDWPVPDFGFRTADPVVRKTKTWTWIWHDDPDPPPPDIFIKTFIATSVVSHGQDIAGPDDPPDDDPVQQVLQVVLQCVDPVSCVVCPPFDWDKDWDDFDKDKDWDWRDNDVSDTDIGIDIDGQWTWMWIQTPVRDIKTFTAGSVVSHTPDIDD

Secondary structure (DSSP, 8-state):
--SHHHHHHHHHHHHHHHHHHHHHHHHHHHHHTS------TT-PPPHHHHHHHHHHHHH-HHHHHHHHTT-EE-SS-PEEEEEETTTTEEEEEEEEEEE-SSS-TT-EEEEEEEEETTTTEEEEEEE-----PPPHHHHHHHHHHHHH-HHHHHHHTT--EEEEEEEEEEEEEEEEEEEETTEEEEEEEEEEEEEEEEEEETTS-EEEEEEETTTTEEEEEE-